Protein AF-A0A2H0QUZ9-F1 (afdb_monomer_lite)

Foldseek 3Di:
DDDDPDPPPDDDDPVFFQPAAEWAAAQALLRLLLRLLCCVLVPKQFAAWEWEAEPQQFTWIWTDIPVPHIYIRARNAGDDDDDRRLLSLLLSVLLCVVSVHHYFYDYDYVVQNVCSNVSGDGSVSVVVVVPGDTDPPGCSVVSNQNNDPDDDDPPPDGPPVSNVVSHDLAAPVVLFDPVLVVLNVCCVPCLLCSLLVLQVVLQVLLCVQQVPDPDGALRSLCQQQPDPPRFKFAPPDDPVVSVVLSCLRNVLRVVPVVCSVVPPDDDDSNRSNVSVVSSRVNVVSSVRIDTDDD

Radius of gyration: 27.62 Å; chains: 1; bounding box: 60×46×104 Å

pLDDT: mean 88.97, std 13.56, range [39.66, 98.69]

Sequence (294 aa):
MAMTKKKEEKLVNIEELAGIQYFGLGGVTQSCLEAIVRLVHYGDRINRARLLTSKEHHHAFILDINNEETVAIKSGFASGYGGTGPKGLSIALQILYKHHVDIEEYEVNDEFIERLDLSCLLREDLETLDNAPPIRPSRYHDYIYEHSPTPITGLQSYNSQVVKNEFPVVIPFHILDDRLLEFALIFSDNPDTAIKDGFRRLETIISERANIHDEVGVKLFSSAFLGDAAPLTWEGEHKGEKVARAQMFTGTFGAYRNPRMHKEKKMTGAENLREFLLLNELYHLEASAIQAKS

Structure (mmCIF, N/CA/C/O backbone):
data_AF-A0A2H0QUZ9-F1
#
_entry.id   AF-A0A2H0QUZ9-F1
#
loop_
_atom_site.group_PDB
_atom_site.id
_atom_site.type_symbol
_atom_site.label_atom_id
_atom_site.label_alt_id
_atom_site.label_comp_id
_atom_site.label_asym_id
_atom_site.label_entity_id
_atom_site.label_seq_id
_atom_site.pdbx_PDB_ins_code
_atom_site.Cartn_x
_atom_site.Cartn_y
_atom_site.Cartn_z
_atom_site.occupancy
_atom_site.B_iso_or_equiv
_atom_site.auth_seq_id
_atom_site.auth_comp_id
_atom_site.auth_asym_id
_atom_site.auth_atom_id
_atom_site.pdbx_PDB_model_num
ATOM 1 N N . MET A 1 1 ? -6.084 -10.188 63.705 1.00 39.66 1 MET A N 1
ATOM 2 C CA . MET A 1 1 ? -6.082 -11.369 62.818 1.00 39.66 1 MET A CA 1
ATOM 3 C C . MET A 1 1 ? -6.885 -10.996 61.577 1.00 39.66 1 MET A C 1
ATOM 5 O O . MET A 1 1 ? -8.098 -11.139 61.569 1.00 39.66 1 MET A O 1
ATOM 9 N N . ALA A 1 2 ? -6.234 -10.356 60.603 1.00 39.72 2 ALA A N 1
ATOM 10 C CA . ALA A 1 2 ? -6.876 -9.898 59.373 1.00 39.72 2 ALA A CA 1
ATOM 11 C C . ALA A 1 2 ? -6.728 -11.002 58.320 1.00 39.72 2 ALA A C 1
ATOM 13 O O . ALA A 1 2 ? -5.609 -11.371 57.975 1.00 39.72 2 ALA A O 1
ATOM 14 N N . MET A 1 3 ? -7.849 -11.568 57.870 1.00 41.28 3 MET A N 1
ATOM 15 C CA . MET A 1 3 ? -7.867 -12.516 56.760 1.00 41.28 3 MET A CA 1
ATOM 16 C C . MET A 1 3 ? -7.675 -11.753 55.451 1.00 41.28 3 MET A C 1
ATOM 18 O O . MET A 1 3 ? -8.579 -11.072 54.970 1.00 41.28 3 MET A O 1
ATOM 22 N N . THR A 1 4 ? -6.488 -11.879 54.873 1.00 44.91 4 THR A N 1
ATOM 23 C CA . THR A 1 4 ? -6.198 -11.487 53.497 1.00 44.91 4 THR A CA 1
ATOM 24 C C . THR A 1 4 ? -6.987 -12.415 52.572 1.00 44.91 4 THR A C 1
ATOM 26 O O . THR A 1 4 ? -6.669 -13.599 52.459 1.00 44.91 4 THR A O 1
ATOM 29 N N . LYS A 1 5 ? -8.048 -11.909 51.929 1.00 47.03 5 LYS A N 1
ATOM 30 C CA . LYS A 1 5 ? -8.713 -12.617 50.827 1.00 47.03 5 LYS A CA 1
ATOM 31 C C . LYS A 1 5 ? -7.702 -12.759 49.688 1.00 47.03 5 LYS A C 1
ATOM 33 O O . LYS A 1 5 ? -7.358 -11.775 49.038 1.00 47.03 5 LYS A O 1
ATOM 38 N N . LYS A 1 6 ? -7.200 -13.977 49.482 1.00 47.12 6 LYS A N 1
ATOM 39 C CA . LYS A 1 6 ? -6.437 -14.356 48.290 1.00 47.12 6 LYS A CA 1
ATOM 40 C C . LYS A 1 6 ? -7.367 -14.152 47.089 1.00 47.12 6 LYS A C 1
ATOM 42 O O . LYS A 1 6 ? -8.422 -14.775 47.032 1.00 47.12 6 LYS A O 1
ATOM 47 N N . LYS A 1 7 ? -7.019 -13.230 46.190 1.00 49.12 7 LYS A N 1
ATOM 48 C CA . LYS A 1 7 ? -7.689 -13.067 44.896 1.00 49.12 7 LYS A CA 1
ATOM 49 C C . LYS A 1 7 ? -7.414 -14.365 44.129 1.00 49.12 7 LYS A C 1
ATOM 51 O O . LYS A 1 7 ? -6.251 -14.672 43.888 1.00 49.12 7 LYS A O 1
ATOM 56 N N . GLU A 1 8 ? -8.438 -15.179 43.884 1.00 51.03 8 GLU A N 1
ATOM 57 C CA . GLU A 1 8 ? -8.293 -16.375 43.052 1.00 51.03 8 GLU A CA 1
ATOM 58 C C . GLU A 1 8 ? -7.887 -15.925 41.647 1.00 51.03 8 GLU A C 1
ATOM 60 O O . GLU A 1 8 ? -8.621 -15.195 40.979 1.00 51.03 8 GLU A O 1
ATOM 65 N N . GLU A 1 9 ? -6.686 -16.310 41.225 1.00 55.88 9 GLU A N 1
ATOM 66 C CA . GLU A 1 9 ? -6.248 -16.177 39.841 1.00 55.88 9 GLU A CA 1
ATOM 6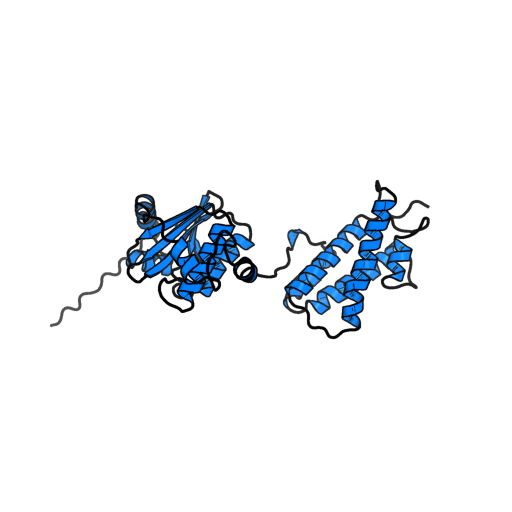7 C C . GLU A 1 9 ? -7.074 -17.164 39.010 1.00 55.88 9 GLU A C 1
ATOM 69 O O . GLU A 1 9 ? -6.819 -18.368 39.014 1.00 55.88 9 GLU A O 1
ATOM 74 N N . LYS A 1 10 ? -8.113 -16.665 38.331 1.00 60.31 10 LYS A N 1
ATOM 75 C CA . LYS A 1 10 ? -8.783 -17.428 37.275 1.00 60.31 10 LYS A CA 1
ATOM 76 C C . LYS A 1 10 ? -7.778 -17.618 36.142 1.00 60.31 10 LYS A C 1
ATOM 78 O O . LYS A 1 10 ? -7.449 -16.668 35.436 1.00 60.31 10 LYS A O 1
ATOM 83 N N . LEU A 1 11 ? -7.277 -18.839 35.996 1.00 67.94 11 LEU A N 1
ATOM 84 C CA . LEU A 1 11 ? -6.504 -19.246 34.829 1.00 67.94 11 LEU A CA 1
ATOM 85 C C . LEU A 1 11 ? -7.425 -19.174 33.606 1.00 67.94 11 LEU A C 1
ATOM 87 O O . LEU A 1 11 ? -8.482 -19.803 33.599 1.00 67.94 11 LEU A O 1
ATOM 91 N N . VAL A 1 12 ? -7.043 -18.387 32.600 1.00 69.25 12 VAL A N 1
ATOM 92 C CA . VAL A 1 12 ? -7.758 -18.343 31.320 1.00 69.25 12 VAL A CA 1
ATOM 93 C C . VAL A 1 12 ? -7.563 -19.687 30.628 1.00 69.25 12 VAL A C 1
ATOM 95 O O . VAL A 1 12 ? -6.428 -20.115 30.404 1.00 69.25 12 VAL A O 1
ATOM 98 N N . ASN A 1 13 ? -8.662 -20.361 30.304 1.00 83.69 13 ASN A N 1
ATOM 99 C CA . ASN A 1 13 ? -8.620 -21.582 29.520 1.00 83.69 13 ASN A CA 1
ATOM 100 C C . ASN A 1 13 ? -8.334 -21.220 28.057 1.00 83.69 13 ASN A C 1
ATOM 102 O O . ASN A 1 13 ? -9.118 -20.527 27.413 1.00 83.69 13 ASN A O 1
ATOM 106 N N . ILE A 1 14 ? -7.204 -21.684 27.522 1.00 85.31 14 ILE A N 1
ATOM 107 C CA . ILE A 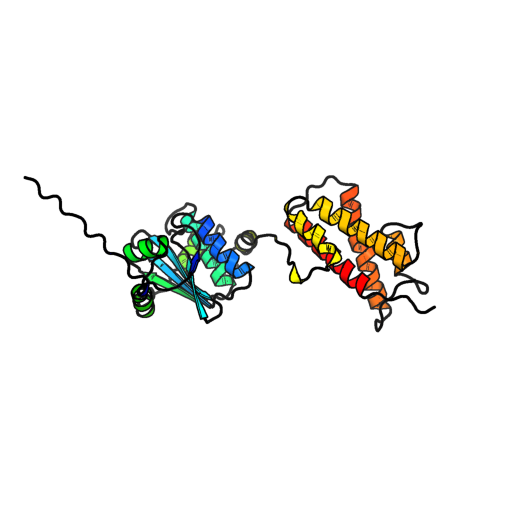1 14 ? -6.794 -21.402 26.137 1.00 85.31 14 ILE A CA 1
ATOM 108 C C . ILE A 1 14 ? -7.847 -21.916 25.145 1.00 85.31 14 ILE A C 1
ATOM 110 O O . ILE A 1 14 ? -8.069 -21.299 24.106 1.00 85.31 14 ILE A O 1
ATOM 114 N N . GLU A 1 15 ? -8.542 -23.003 25.489 1.00 88.75 15 GLU A N 1
ATOM 115 C CA . GLU A 1 15 ? -9.617 -23.564 24.673 1.00 88.75 15 GLU A CA 1
ATOM 116 C C . GLU A 1 15 ? -10.878 -22.695 24.652 1.00 88.75 15 GLU A C 1
ATOM 118 O O . GLU A 1 15 ? -11.788 -23.004 23.899 1.00 88.75 15 GLU A O 1
ATOM 123 N N . GLU A 1 16 ? -10.977 -21.631 25.444 1.00 92.06 16 GLU A N 1
ATOM 124 C CA . GLU A 1 16 ? -12.123 -20.712 25.423 1.00 92.06 16 GLU A CA 1
ATOM 125 C C . GLU A 1 16 ? -11.842 -19.453 24.598 1.00 92.06 16 GLU A C 1
ATOM 127 O O . GLU A 1 16 ? -12.772 -18.714 24.273 1.00 92.06 16 GLU A O 1
ATOM 132 N N . LEU A 1 17 ? -10.583 -19.218 24.214 1.00 95.19 17 LEU A N 1
ATOM 133 C CA . LEU A 1 17 ? -10.196 -18.063 23.412 1.00 95.19 17 LEU A CA 1
ATOM 134 C C . LEU A 1 17 ? -10.830 -18.117 22.017 1.00 95.19 17 LEU A C 1
ATOM 136 O O . LEU A 1 17 ? -10.946 -19.175 21.393 1.00 95.19 17 LEU A O 1
ATOM 140 N N . ALA A 1 18 ? -11.178 -16.937 21.506 1.00 94.81 18 ALA A N 1
ATOM 141 C CA . ALA A 1 18 ? -11.796 -16.746 20.198 1.00 94.81 18 ALA A CA 1
ATOM 142 C C . ALA A 1 18 ? -10.921 -17.227 19.027 1.00 94.81 18 ALA A C 1
ATOM 144 O O . ALA A 1 18 ? -11.441 -17.515 17.955 1.00 94.81 18 ALA A O 1
ATOM 145 N N . GLY A 1 19 ? -9.599 -17.316 19.218 1.00 94.12 19 GLY A N 1
ATOM 146 C CA . GLY A 1 19 ? -8.678 -17.786 18.179 1.00 94.12 19 GLY A CA 1
ATOM 147 C C . GLY A 1 19 ? -8.530 -16.831 16.988 1.00 94.12 19 GLY A C 1
ATOM 148 O O . GLY A 1 19 ? -8.196 -17.278 15.897 1.00 94.12 19 GLY A O 1
ATOM 149 N N . ILE A 1 20 ? -8.779 -15.533 17.191 1.00 96.25 20 ILE A N 1
ATOM 150 C CA . ILE A 1 20 ? -8.702 -14.488 16.157 1.00 96.25 20 ILE A CA 1
ATOM 151 C C . ILE A 1 20 ? -7.388 -13.699 16.216 1.00 96.25 20 ILE A C 1
ATOM 153 O O . ILE A 1 20 ? -6.655 -13.746 17.208 1.00 96.25 20 ILE A O 1
ATOM 157 N N . GLN A 1 21 ? -7.105 -12.931 15.162 1.00 96.88 21 GLN A N 1
ATOM 158 C CA . GLN A 1 21 ? -5.959 -12.021 15.127 1.00 96.88 21 GLN A CA 1
ATOM 159 C C . GLN A 1 21 ? -6.299 -10.680 15.793 1.00 96.88 21 GLN A C 1
ATOM 161 O O . GLN A 1 21 ? -7.443 -10.228 15.752 1.00 96.88 21 GLN A O 1
ATOM 166 N N . TYR A 1 22 ? -5.293 -10.020 16.370 1.00 98.19 22 TYR A N 1
ATOM 167 C CA . TYR A 1 22 ? -5.441 -8.713 17.014 1.00 98.19 22 TYR A CA 1
ATOM 168 C C . TYR A 1 22 ? -4.403 -7.740 16.480 1.00 98.19 22 TYR A C 1
ATOM 170 O O . TYR A 1 22 ? -3.202 -8.001 16.575 1.00 98.19 22 TYR A O 1
ATOM 178 N N . PHE A 1 23 ? -4.856 -6.590 15.992 1.00 98.31 23 PHE A N 1
ATOM 179 C CA . PHE A 1 23 ? -3.991 -5.540 15.472 1.00 98.31 23 PHE A CA 1
ATOM 180 C C . PHE A 1 23 ? -4.196 -4.202 16.177 1.00 98.31 23 PHE A C 1
ATOM 182 O O . PHE A 1 23 ? -5.233 -3.923 16.778 1.00 98.31 23 PHE A O 1
ATOM 189 N N . GLY A 1 24 ? -3.176 -3.353 16.068 1.00 97.62 24 GLY A N 1
ATOM 190 C CA . GLY A 1 24 ? -3.116 -2.076 16.765 1.00 97.62 24 GLY A CA 1
ATOM 191 C C . GLY A 1 24 ? -2.702 -2.217 18.231 1.00 97.62 24 GLY A C 1
ATOM 192 O O . GLY A 1 24 ? -2.473 -3.314 18.745 1.00 97.62 24 GLY A O 1
ATOM 193 N N . LEU A 1 25 ? -2.593 -1.075 18.904 1.00 97.00 25 LEU A N 1
ATOM 194 C CA . LEU A 1 25 ? -2.329 -0.966 20.335 1.00 97.00 25 LEU A CA 1
ATOM 195 C C . LEU A 1 25 ? -3.478 -0.187 20.981 1.00 97.00 25 LEU A C 1
ATOM 197 O O . LEU A 1 25 ? -3.799 0.914 20.528 1.00 97.00 25 LEU A O 1
ATOM 201 N N . GLY A 1 26 ? -4.077 -0.754 22.034 1.00 95.94 26 GLY A N 1
ATOM 202 C CA . GLY A 1 26 ? -5.147 -0.106 22.798 1.00 95.94 26 GLY A CA 1
ATOM 203 C C . GLY A 1 26 ? -4.703 1.266 23.310 1.00 95.94 26 GLY A C 1
ATOM 204 O O . GLY A 1 26 ? -3.553 1.445 23.718 1.00 95.94 26 GLY A O 1
ATOM 205 N N . GLY A 1 27 ? -5.580 2.263 23.201 1.00 94.38 27 GLY A N 1
ATOM 206 C CA . GLY A 1 27 ? -5.287 3.659 23.533 1.00 94.38 27 GLY A CA 1
ATOM 207 C C . GLY A 1 27 ? -4.397 4.414 22.534 1.00 94.38 27 GLY A C 1
ATOM 208 O O . GLY A 1 27 ? -4.187 5.616 22.704 1.00 94.38 27 GLY A O 1
ATOM 209 N N . VAL A 1 28 ? -3.885 3.772 21.473 1.00 96.94 28 VAL A N 1
ATOM 210 C CA . VAL A 1 28 ? -3.019 4.415 20.468 1.00 96.94 28 VAL A CA 1
ATOM 211 C C . VAL A 1 28 ? -3.727 4.489 19.116 1.00 96.94 28 VAL A C 1
ATOM 213 O O . VAL A 1 28 ? -3.667 3.566 18.300 1.00 96.94 28 VAL A O 1
ATOM 216 N N . THR A 1 29 ? -4.352 5.636 18.841 1.00 96.94 29 THR A N 1
ATOM 217 C CA . THR A 1 29 ? -5.152 5.858 17.623 1.00 96.94 29 THR A CA 1
ATOM 218 C C . THR A 1 29 ? -4.391 5.576 16.333 1.00 96.94 29 THR A C 1
ATOM 220 O O . THR A 1 29 ? -4.897 4.859 15.475 1.00 96.94 29 THR A O 1
ATOM 223 N N . GLN A 1 30 ? -3.164 6.091 16.201 1.00 96.31 30 GLN A N 1
ATOM 224 C CA . GLN A 1 30 ? -2.376 5.926 14.976 1.00 96.31 30 GLN A CA 1
ATOM 225 C C . GLN A 1 30 ? -2.067 4.450 14.692 1.00 96.31 30 GLN A C 1
ATOM 227 O O . GLN A 1 30 ? -2.172 4.006 13.556 1.00 96.31 30 GLN A O 1
ATOM 232 N N . SER A 1 31 ? -1.755 3.668 15.730 1.00 98.00 31 SER A N 1
ATOM 233 C CA . SER A 1 31 ? -1.463 2.239 15.586 1.00 98.00 31 SER A CA 1
ATOM 234 C C . SER A 1 31 ? -2.685 1.451 15.105 1.00 98.00 31 SER A C 1
ATOM 236 O O . SER A 1 31 ? -2.555 0.561 14.266 1.00 98.00 31 SER A O 1
ATOM 238 N N . CYS A 1 32 ? -3.875 1.796 15.602 1.00 98.31 32 CYS A N 1
ATOM 239 C CA . CYS A 1 32 ? -5.124 1.155 15.195 1.00 98.31 32 CYS A CA 1
ATOM 240 C C . CYS A 1 32 ? -5.569 1.587 13.790 1.00 98.31 32 CYS A C 1
ATOM 242 O O . CYS A 1 32 ? -6.052 0.763 13.017 1.00 98.31 32 CYS A O 1
ATOM 244 N N . LEU A 1 33 ? -5.359 2.854 13.420 1.00 97.56 33 LEU A N 1
ATOM 245 C CA . LEU A 1 33 ? -5.615 3.336 12.063 1.00 97.56 33 LEU A CA 1
ATOM 246 C C . LEU A 1 33 ? -4.689 2.656 11.045 1.00 97.56 33 LEU A C 1
ATOM 248 O O . LEU A 1 33 ? -5.158 2.135 10.036 1.00 97.56 33 LEU A O 1
ATOM 252 N N . GLU A 1 34 ? -3.388 2.591 11.336 1.00 97.19 34 GLU A N 1
ATOM 253 C CA . GLU A 1 34 ? -2.414 1.896 10.491 1.00 97.19 34 GLU A CA 1
ATOM 254 C C . GLU A 1 34 ? -2.740 0.415 10.316 1.00 97.19 34 GLU A C 1
ATOM 256 O O . GLU A 1 34 ? -2.489 -0.130 9.248 1.00 97.19 34 GLU A O 1
ATOM 261 N N . ALA A 1 35 ? -3.304 -0.246 11.330 1.00 98.19 35 ALA A N 1
ATOM 262 C CA . ALA A 1 35 ? -3.729 -1.636 11.210 1.00 98.19 35 ALA A CA 1
ATOM 263 C C . ALA A 1 35 ? -4.799 -1.817 10.119 1.00 98.19 35 ALA A C 1
ATOM 265 O O . ALA A 1 35 ? -4.665 -2.698 9.272 1.00 98.19 35 ALA A O 1
ATOM 266 N N . ILE A 1 36 ? -5.809 -0.941 10.088 1.00 98.00 36 ILE A N 1
ATOM 267 C CA . ILE A 1 36 ? -6.844 -0.943 9.042 1.00 98.00 36 ILE A CA 1
ATOM 268 C C . ILE A 1 36 ? -6.224 -0.624 7.678 1.00 98.00 36 ILE A C 1
ATOM 270 O O . ILE A 1 36 ? -6.492 -1.311 6.694 1.00 98.00 36 ILE A O 1
ATOM 274 N N . VAL A 1 37 ? -5.357 0.392 7.614 1.00 97.38 37 VAL A N 1
ATOM 275 C CA . VAL A 1 37 ? -4.671 0.773 6.371 1.00 97.38 37 VAL A CA 1
ATOM 276 C C . VAL A 1 37 ? -3.830 -0.379 5.830 1.00 97.38 37 VAL A C 1
ATOM 278 O O . VAL A 1 37 ? -3.859 -0.622 4.631 1.00 97.38 37 VAL A O 1
ATOM 281 N N . ARG A 1 38 ? -3.096 -1.102 6.683 1.00 96.88 38 ARG A N 1
ATOM 282 C CA . ARG A 1 38 ? -2.237 -2.223 6.274 1.00 96.88 38 ARG A CA 1
ATOM 283 C C . ARG A 1 38 ? -3.035 -3.361 5.654 1.00 96.88 38 ARG A C 1
ATOM 285 O O . ARG A 1 38 ? -2.614 -3.831 4.605 1.00 96.88 38 ARG A O 1
ATOM 292 N N . LEU A 1 39 ? -4.173 -3.739 6.240 1.00 96.81 39 LEU A N 1
ATOM 293 C CA . LEU A 1 39 ? -5.085 -4.740 5.667 1.00 96.81 39 LEU A CA 1
ATOM 294 C C . LEU A 1 39 ? -5.492 -4.348 4.241 1.00 96.81 39 LEU A C 1
ATOM 296 O O . LEU A 1 39 ? -5.231 -5.057 3.269 1.00 96.81 39 LEU A O 1
ATOM 300 N N . VAL A 1 40 ? -6.047 -3.144 4.102 1.00 95.75 40 VAL A N 1
ATOM 301 C CA . VAL A 1 40 ? -6.515 -2.635 2.809 1.00 95.75 40 VAL A CA 1
ATOM 302 C C . VAL A 1 40 ? -5.369 -2.499 1.803 1.00 95.75 40 VAL A C 1
ATOM 304 O O . VAL A 1 40 ? -5.525 -2.820 0.627 1.00 95.75 40 VAL A O 1
ATOM 307 N N . HIS A 1 41 ? -4.212 -2.009 2.247 1.00 95.31 41 HIS A N 1
ATOM 308 C CA . HIS A 1 41 ? -3.056 -1.764 1.392 1.00 95.31 41 HIS A CA 1
ATOM 309 C C . HIS A 1 41 ? -2.375 -3.052 0.927 1.00 95.31 41 HIS A C 1
ATOM 311 O O . HIS A 1 41 ? -1.892 -3.106 -0.201 1.00 95.31 41 HIS A O 1
ATOM 317 N N . TYR A 1 42 ? -2.342 -4.076 1.781 1.00 94.00 42 TYR A N 1
ATOM 318 C CA . TYR A 1 42 ? -1.839 -5.402 1.435 1.00 94.00 42 TYR A CA 1
ATOM 319 C C . TYR A 1 42 ? -2.692 -6.061 0.342 1.00 94.00 42 TYR A C 1
ATOM 321 O O . TYR A 1 42 ? -2.163 -6.762 -0.519 1.00 94.00 42 TYR A O 1
ATOM 329 N N . GLY A 1 43 ? -3.994 -5.764 0.337 1.00 93.69 43 GLY A N 1
ATOM 330 C CA . GLY A 1 43 ? -4.960 -6.279 -0.631 1.00 93.69 43 GLY A CA 1
ATOM 331 C C . GLY A 1 43 ? -6.064 -7.129 -0.006 1.00 93.69 43 GLY A C 1
ATOM 332 O O . GLY A 1 43 ? -6.856 -7.706 -0.756 1.00 93.69 43 GLY A O 1
ATOM 333 N N . ASP A 1 44 ? -6.145 -7.191 1.328 1.00 96.00 44 ASP A N 1
ATOM 334 C CA . ASP A 1 44 ? -7.229 -7.886 2.017 1.00 96.00 44 ASP A CA 1
ATOM 335 C C . ASP A 1 44 ? -8.570 -7.219 1.724 1.00 96.00 44 ASP A C 1
ATOM 337 O O . ASP A 1 44 ? -8.704 -5.989 1.666 1.00 96.00 44 ASP A O 1
ATOM 341 N N . ARG A 1 45 ? -9.600 -8.049 1.559 1.00 95.94 45 ARG A N 1
ATOM 342 C CA . ARG A 1 45 ? -10.970 -7.574 1.383 1.00 95.94 45 ARG A CA 1
ATOM 343 C C . ARG A 1 45 ? -11.676 -7.602 2.718 1.00 95.94 45 ARG A C 1
ATOM 345 O O . ARG A 1 45 ? -12.029 -8.669 3.201 1.00 95.94 45 ARG A O 1
ATOM 352 N N . ILE A 1 46 ? -11.916 -6.425 3.282 1.00 97.56 46 ILE A N 1
ATOM 353 C CA . ILE A 1 46 ? -12.778 -6.282 4.453 1.00 97.56 46 ILE A CA 1
ATOM 354 C C . ILE A 1 46 ? -14.226 -6.344 3.958 1.00 97.56 46 ILE A C 1
ATOM 356 O O . ILE A 1 46 ? -14.654 -5.498 3.179 1.00 97.56 46 ILE A O 1
ATOM 360 N N . ASN A 1 47 ? -14.972 -7.364 4.363 1.00 95.75 47 ASN A N 1
ATOM 361 C CA . ASN A 1 47 ? -16.360 -7.558 3.950 1.00 95.75 47 ASN A CA 1
ATOM 362 C C . ASN A 1 47 ? -17.321 -6.803 4.872 1.00 95.75 47 ASN A C 1
ATOM 364 O O . ASN A 1 47 ? -18.244 -6.133 4.409 1.00 95.75 47 ASN A O 1
ATOM 368 N N . ARG A 1 48 ? -17.074 -6.904 6.180 1.00 96.62 48 ARG A N 1
ATOM 369 C CA . ARG A 1 48 ? -17.908 -6.328 7.232 1.00 96.62 48 ARG A CA 1
ATOM 370 C C . ARG A 1 48 ? -17.033 -5.747 8.333 1.00 96.62 48 ARG A C 1
ATOM 372 O O . ARG A 1 48 ? -16.008 -6.325 8.688 1.00 96.62 48 ARG A O 1
ATOM 379 N N . ALA A 1 49 ? -17.454 -4.615 8.879 1.00 98.06 49 ALA A N 1
ATOM 380 C CA . ALA A 1 49 ? -16.841 -3.965 10.022 1.00 98.06 49 ALA A CA 1
ATOM 381 C C . ALA A 1 49 ? -17.887 -3.730 11.113 1.00 98.06 49 ALA A C 1
ATOM 383 O O . ALA A 1 49 ? -18.824 -2.947 10.958 1.00 98.06 49 ALA A O 1
ATOM 384 N N . ARG A 1 50 ? -17.691 -4.389 12.250 1.00 97.88 50 ARG A N 1
ATOM 385 C CA . ARG A 1 50 ? -18.472 -4.183 13.466 1.00 97.88 50 ARG A CA 1
ATOM 386 C C . ARG A 1 50 ? -17.739 -3.158 14.325 1.00 97.88 50 ARG A C 1
ATOM 388 O O . ARG A 1 50 ? -16.721 -3.480 14.936 1.00 97.88 50 ARG A O 1
ATOM 395 N N . LEU A 1 51 ? -18.220 -1.917 14.321 1.00 98.31 51 LEU A N 1
ATOM 396 C CA . LEU A 1 51 ? -17.753 -0.846 15.198 1.00 98.31 51 LEU A CA 1
ATOM 397 C C . LEU A 1 51 ? -18.246 -1.131 16.617 1.00 98.31 51 LEU A C 1
ATOM 399 O O . LEU A 1 51 ? -19.447 -1.135 16.872 1.00 98.31 51 LEU A O 1
ATOM 403 N N . LEU A 1 52 ? -17.324 -1.363 17.538 1.00 98.06 52 LEU A N 1
ATOM 404 C CA . LEU A 1 52 ? -17.635 -1.577 18.944 1.00 98.06 52 LEU A CA 1
ATOM 405 C C . LEU A 1 52 ? -17.567 -0.243 19.675 1.00 98.06 52 LEU A C 1
ATOM 407 O O . LEU A 1 52 ? -16.583 0.476 19.516 1.00 98.06 52 LEU A O 1
ATOM 411 N N . THR A 1 53 ? -18.571 0.063 20.487 1.00 96.50 53 THR A N 1
ATOM 412 C CA . THR A 1 53 ? -18.647 1.301 21.267 1.00 96.50 53 THR A CA 1
ATOM 413 C C . THR A 1 53 ? -18.850 0.971 22.739 1.00 96.50 53 THR A C 1
ATOM 415 O O . THR A 1 53 ? -19.836 0.330 23.104 1.00 96.50 53 THR A O 1
ATOM 418 N N . SER A 1 54 ? -17.923 1.420 23.585 1.00 94.88 54 SER A N 1
ATOM 419 C CA . SER A 1 54 ? -18.043 1.302 25.039 1.00 94.88 54 SER A CA 1
ATOM 420 C C . SER A 1 54 ? -18.887 2.426 25.640 1.00 94.88 54 SER A C 1
ATOM 422 O O . SER A 1 54 ? -19.160 3.446 24.996 1.00 94.88 54 SER A O 1
ATOM 424 N N . LYS A 1 55 ? -19.251 2.281 26.919 1.00 90.81 55 LYS A N 1
ATOM 425 C CA . LYS A 1 55 ? -19.949 3.334 27.676 1.00 90.81 55 LYS A CA 1
ATOM 426 C C . LYS A 1 55 ? -19.112 4.598 27.839 1.00 90.81 55 LYS A C 1
ATOM 428 O O . LYS A 1 55 ? -19.661 5.694 27.882 1.00 90.81 55 LYS A O 1
ATOM 433 N N . GLU A 1 56 ? -17.794 4.442 27.907 1.00 87.81 56 GLU A N 1
ATOM 434 C CA . GLU A 1 56 ? -16.832 5.544 27.988 1.00 87.81 56 GLU A CA 1
ATOM 435 C C . GLU A 1 56 ? -16.477 6.135 26.613 1.00 87.81 56 GLU A C 1
ATOM 437 O O . GLU A 1 56 ? -15.545 6.927 26.503 1.00 87.81 56 GLU A O 1
ATOM 442 N N . HIS A 1 57 ? -17.228 5.791 25.559 1.00 90.56 57 HIS A N 1
ATOM 443 C CA . HIS A 1 57 ? -17.019 6.292 24.199 1.00 90.56 57 HIS A CA 1
ATOM 444 C C . HIS A 1 57 ? -15.661 5.906 23.590 1.00 90.56 57 HIS A C 1
ATOM 446 O O . HIS A 1 57 ? -15.152 6.603 22.707 1.00 90.56 57 HIS A O 1
ATOM 452 N N . HIS A 1 58 ? -15.091 4.778 24.023 1.00 94.31 58 HIS A N 1
ATOM 453 C CA . HIS A 1 58 ? -13.972 4.130 23.344 1.00 94.31 58 HIS A CA 1
ATOM 454 C C . HIS A 1 58 ? -14.483 3.239 22.220 1.00 94.31 58 HIS A C 1
ATOM 456 O O . HIS A 1 58 ? -15.518 2.582 22.363 1.00 94.31 58 HIS A O 1
ATOM 462 N N . HIS A 1 59 ? -13.743 3.213 21.111 1.00 97.25 59 HIS A N 1
ATOM 463 C CA . HIS A 1 59 ? -14.116 2.421 19.950 1.00 97.25 59 HIS A CA 1
ATOM 464 C C . HIS A 1 59 ? -13.016 1.478 19.479 1.00 97.25 59 HIS A C 1
ATOM 466 O O . HIS A 1 59 ? -11.831 1.821 19.462 1.00 97.25 59 HIS A O 1
ATOM 472 N N . ALA A 1 60 ? -13.461 0.306 19.044 1.00 98.38 60 ALA A N 1
ATOM 473 C CA . ALA A 1 60 ? -12.674 -0.777 18.469 1.00 98.38 60 ALA A CA 1
ATOM 474 C C . ALA A 1 60 ? -13.412 -1.340 17.242 1.00 98.38 60 ALA A C 1
ATOM 476 O O . ALA A 1 60 ? -14.554 -0.961 16.975 1.00 98.38 60 ALA A O 1
ATOM 477 N N . PHE A 1 61 ? -12.785 -2.252 16.498 1.00 98.69 61 PHE A N 1
ATOM 478 C CA . PHE A 1 61 ? -13.452 -2.933 15.385 1.00 98.69 61 PHE A CA 1
ATOM 479 C C . PHE A 1 61 ? -13.279 -4.444 15.467 1.00 98.69 61 PHE A C 1
ATOM 481 O O . PHE A 1 61 ? -12.194 -4.922 15.782 1.00 98.69 61 PHE A O 1
ATOM 488 N N . ILE A 1 62 ? -14.319 -5.184 15.089 1.00 98.44 62 ILE A N 1
ATOM 489 C CA . ILE A 1 62 ? -14.182 -6.557 14.599 1.00 98.44 62 ILE A CA 1
ATOM 490 C C . ILE A 1 62 ? -14.417 -6.531 13.092 1.00 98.44 62 ILE A C 1
ATOM 492 O O . ILE A 1 62 ? -15.451 -6.049 12.626 1.00 98.44 62 ILE A O 1
ATOM 496 N N . LEU A 1 63 ? -13.440 -7.012 12.336 1.00 98.38 63 LEU A N 1
ATOM 497 C CA . LEU A 1 63 ? -13.433 -7.033 10.883 1.00 98.38 63 LEU A CA 1
ATOM 498 C C . LEU A 1 63 ? -13.526 -8.474 10.401 1.00 98.38 63 LEU A C 1
ATOM 500 O O . LEU A 1 63 ? -12.734 -9.313 10.827 1.00 98.38 63 LEU A O 1
ATOM 504 N N . ASP A 1 64 ? -14.447 -8.725 9.481 1.00 97.06 64 ASP A N 1
ATOM 505 C CA . ASP A 1 64 ? -14.501 -9.981 8.742 1.00 97.06 64 ASP A CA 1
ATOM 506 C C . ASP A 1 64 ? -13.790 -9.751 7.405 1.00 97.06 64 ASP A C 1
ATOM 508 O O . ASP A 1 64 ? -14.200 -8.884 6.620 1.00 97.06 64 ASP A O 1
ATOM 512 N N . ILE A 1 65 ? -12.693 -10.472 7.174 1.00 96.56 65 ILE A N 1
ATOM 513 C CA . ILE A 1 65 ? -11.822 -10.307 6.009 1.00 96.56 65 ILE A CA 1
ATOM 514 C C . ILE A 1 65 ? -11.758 -11.591 5.181 1.00 96.56 65 ILE A C 1
ATOM 516 O O . ILE A 1 65 ? -11.832 -12.704 5.703 1.00 96.56 65 ILE A O 1
ATOM 520 N N . ASN A 1 66 ? -11.619 -11.430 3.865 1.00 93.19 66 ASN A N 1
ATOM 521 C CA . ASN A 1 66 ? -11.429 -12.516 2.898 1.00 93.19 66 ASN A CA 1
ATOM 522 C C . ASN A 1 66 ? -12.500 -13.634 2.982 1.00 93.19 66 ASN A C 1
ATOM 524 O O . ASN A 1 66 ? -12.269 -14.748 2.523 1.00 93.19 66 ASN A O 1
ATOM 528 N N . ASN A 1 67 ? -13.693 -13.315 3.505 1.00 82.00 67 ASN A N 1
ATOM 529 C CA . ASN A 1 67 ? -14.833 -14.205 3.782 1.00 82.00 67 ASN A CA 1
ATOM 530 C C . ASN A 1 67 ? -14.622 -15.333 4.816 1.00 82.00 67 ASN A C 1
ATOM 532 O O . ASN A 1 67 ? -15.556 -16.105 5.030 1.00 82.00 67 ASN A O 1
ATOM 536 N N . GLU A 1 68 ? -13.453 -15.451 5.447 1.00 85.12 68 GLU A N 1
ATOM 537 C CA . GLU A 1 68 ? -13.132 -16.601 6.315 1.00 85.12 68 GLU A CA 1
ATOM 538 C C . GLU A 1 68 ? -12.395 -16.220 7.604 1.00 85.12 68 GLU A C 1
ATOM 540 O O . GLU A 1 68 ? -12.365 -17.005 8.551 1.00 85.12 68 GLU A O 1
ATOM 545 N N . GLU A 1 69 ? -11.819 -15.020 7.671 1.00 94.44 69 GLU A N 1
ATOM 546 C CA . GLU A 1 69 ? -10.980 -14.604 8.788 1.00 94.44 69 GLU A CA 1
ATOM 547 C C . GLU A 1 69 ? -11.637 -13.476 9.581 1.00 94.44 69 GLU A C 1
ATOM 549 O O . GLU A 1 69 ? -12.200 -12.535 9.022 1.00 94.44 69 GLU A O 1
ATOM 554 N N . THR A 1 70 ? -11.512 -13.544 10.905 1.00 96.69 70 THR A N 1
ATOM 555 C CA . THR A 1 70 ? -11.939 -12.476 11.809 1.00 96.69 70 THR A CA 1
ATOM 556 C C . THR A 1 70 ? -10.718 -11.830 12.450 1.00 96.69 70 THR A C 1
ATOM 558 O O . THR A 1 70 ? -9.827 -12.507 12.972 1.00 96.69 70 THR A O 1
ATOM 561 N N . VAL A 1 71 ? -10.690 -10.501 12.432 1.00 98.06 71 VAL A N 1
ATOM 562 C CA . VAL A 1 71 ? -9.607 -9.680 12.975 1.00 98.06 71 VAL A CA 1
ATOM 563 C C . VAL A 1 71 ? -10.180 -8.625 13.909 1.00 98.06 71 VAL A C 1
ATOM 565 O O . VAL A 1 71 ? -11.102 -7.900 13.549 1.00 98.06 71 VAL A O 1
ATOM 568 N N . ALA A 1 72 ? -9.599 -8.487 15.097 1.00 98.50 72 ALA A N 1
ATOM 569 C CA . ALA A 1 72 ? -9.908 -7.400 16.014 1.00 98.50 72 ALA A CA 1
ATOM 570 C C . ALA A 1 72 ? -8.906 -6.246 15.864 1.00 98.50 72 ALA A C 1
ATOM 572 O O . ALA A 1 72 ? -7.692 -6.441 15.945 1.00 98.50 72 ALA A O 1
ATOM 573 N N . ILE A 1 73 ? -9.410 -5.024 15.709 1.00 98.69 73 ILE A N 1
ATOM 574 C CA . ILE A 1 73 ? -8.636 -3.790 15.857 1.00 98.69 73 ILE A CA 1
ATOM 575 C C . ILE A 1 73 ? -8.866 -3.258 17.267 1.00 98.69 73 ILE A C 1
ATOM 577 O O . ILE A 1 73 ? -10.013 -3.023 17.652 1.00 98.69 73 ILE A O 1
ATOM 581 N N . LYS A 1 74 ? -7.775 -3.059 18.013 1.00 98.56 74 LYS A N 1
ATOM 582 C CA . LYS A 1 74 ? -7.786 -2.597 19.409 1.00 98.56 74 LYS A CA 1
ATOM 583 C C . LYS A 1 74 ? -8.474 -1.250 19.620 1.00 98.56 74 LYS A C 1
ATOM 585 O O . LYS A 1 74 ? -8.716 -0.503 18.669 1.00 98.56 74 LYS A O 1
ATOM 590 N N . SER A 1 75 ? -8.786 -0.939 20.879 1.00 97.38 75 SER A N 1
ATOM 591 C CA . SER A 1 75 ? -9.528 0.259 21.272 1.00 97.38 75 SER A CA 1
ATOM 592 C C . SER A 1 75 ? -8.660 1.533 21.213 1.00 97.38 75 SER A C 1
ATOM 594 O O . SER A 1 75 ? -8.284 2.165 22.196 1.00 97.38 75 SER A O 1
ATOM 596 N N . GLY A 1 76 ? -8.239 1.909 20.005 1.00 96.38 76 GLY A N 1
ATOM 597 C CA . GLY A 1 76 ? -7.435 3.113 19.759 1.00 96.38 76 GLY A CA 1
ATOM 598 C C . GLY A 1 76 ? -8.259 4.366 19.468 1.00 96.38 76 GLY A C 1
ATOM 599 O O . GLY A 1 76 ? -7.698 5.457 19.339 1.00 96.38 76 GLY A O 1
ATOM 600 N N . PHE A 1 77 ? -9.572 4.228 19.312 1.00 96.75 77 PHE A N 1
ATOM 601 C CA . PHE A 1 77 ? -10.456 5.279 18.827 1.00 96.75 77 PHE A CA 1
ATOM 602 C C . PHE A 1 77 ? -11.364 5.801 19.948 1.00 96.75 77 PHE A C 1
ATOM 604 O O . PHE A 1 77 ? -11.607 5.116 20.939 1.00 96.75 77 PHE A O 1
ATOM 611 N N . ALA A 1 78 ? -11.872 7.023 19.793 1.00 93.50 78 ALA A N 1
ATOM 612 C CA . ALA A 1 78 ? -12.811 7.638 20.733 1.00 93.50 78 ALA A CA 1
ATOM 613 C C . ALA A 1 78 ? -13.837 8.491 19.973 1.00 93.50 78 ALA A C 1
ATOM 615 O O . ALA A 1 78 ? -13.539 8.920 18.859 1.00 93.50 78 ALA A O 1
ATOM 616 N N . SER A 1 79 ? -15.005 8.757 20.556 1.00 87.56 79 SER A N 1
ATOM 617 C CA . SER A 1 79 ? -15.944 9.787 20.077 1.00 87.56 79 SER A CA 1
ATOM 618 C C . SER A 1 79 ? -16.032 10.960 21.058 1.00 87.56 79 SER A C 1
ATOM 620 O O . SER A 1 79 ? -15.555 10.883 22.189 1.00 87.56 79 SER A O 1
ATOM 622 N N . GLY A 1 80 ? -16.581 12.088 20.600 1.00 81.81 80 GLY A N 1
ATOM 623 C CA . GLY A 1 80 ? -16.626 13.343 21.351 1.00 81.81 80 GLY A CA 1
ATOM 624 C C . GLY A 1 80 ? -15.787 14.454 20.716 1.00 81.81 80 GLY A C 1
ATOM 625 O O . GLY A 1 80 ? -15.317 14.347 19.584 1.00 81.81 80 GLY A O 1
ATOM 626 N N . TYR A 1 81 ? -15.626 15.562 21.444 1.00 65.50 81 TYR A N 1
ATOM 627 C CA . TYR A 1 81 ? -15.080 16.794 20.879 1.00 65.50 81 TYR A CA 1
ATOM 628 C C . TYR A 1 81 ? -13.552 16.856 20.915 1.00 65.50 81 TYR A C 1
ATOM 630 O O . TYR A 1 81 ? -12.939 17.024 21.969 1.00 65.50 81 TYR A O 1
ATOM 638 N N . GLY A 1 82 ? -12.954 16.867 19.722 1.00 72.06 82 GLY A N 1
ATOM 639 C CA . GLY A 1 82 ? -11.543 17.179 19.526 1.00 72.06 82 GLY A CA 1
ATOM 640 C C . GLY A 1 82 ? -10.588 16.037 19.887 1.00 72.06 82 GLY A C 1
ATOM 641 O O . GLY A 1 82 ? -10.960 15.010 20.438 1.00 72.06 82 GLY A O 1
ATOM 642 N N . GLY A 1 83 ? -9.313 16.216 19.541 1.00 84.75 83 GLY A N 1
ATOM 643 C CA . GLY A 1 83 ? -8.266 15.226 19.805 1.00 84.75 83 GLY A CA 1
ATOM 644 C C . GLY A 1 83 ? -7.994 14.261 18.649 1.00 84.75 83 GLY A C 1
ATOM 645 O O . GLY A 1 83 ? -8.497 14.416 17.534 1.00 84.75 83 GLY A O 1
ATOM 646 N N . THR A 1 84 ? -7.104 13.306 18.906 1.00 87.94 84 THR A N 1
ATOM 647 C CA . THR A 1 84 ? -6.628 12.324 17.922 1.00 87.94 84 THR A CA 1
ATOM 648 C C . THR A 1 84 ? -7.614 11.178 17.734 1.00 87.94 84 THR A C 1
ATOM 650 O O . THR A 1 84 ? -7.840 10.791 16.595 1.00 87.94 84 THR A O 1
ATOM 653 N N . GLY A 1 85 ? -8.246 10.697 18.811 1.00 91.19 85 GLY A N 1
ATOM 654 C CA . GLY A 1 85 ? -9.198 9.579 18.789 1.00 91.19 85 GLY A CA 1
ATOM 655 C C . GLY A 1 85 ? -10.375 9.790 17.829 1.00 91.19 85 GLY A C 1
ATOM 656 O O . GLY A 1 85 ? -10.507 9.000 16.893 1.00 91.19 85 GLY A O 1
ATOM 657 N N . PRO A 1 86 ? -11.166 10.872 17.976 1.00 92.00 86 PRO A N 1
ATOM 658 C CA . PRO A 1 86 ? -12.296 11.153 17.083 1.00 92.00 86 PRO A CA 1
ATOM 659 C C . PRO A 1 86 ? -11.892 11.394 15.626 1.00 92.00 86 PRO A C 1
ATOM 661 O O . PRO A 1 86 ? -12.540 10.903 14.702 1.00 92.00 86 PRO A O 1
ATOM 664 N N . LYS A 1 87 ? -10.762 12.077 15.397 1.00 90.12 87 LYS A N 1
ATOM 665 C CA . LYS A 1 87 ? -10.210 12.255 14.044 1.00 90.12 87 LYS A CA 1
ATOM 666 C C . LYS A 1 87 ? -9.813 10.920 13.419 1.00 90.12 87 LYS A C 1
ATOM 668 O O . LYS A 1 87 ? -10.166 10.665 12.274 1.00 90.12 87 LYS A O 1
ATOM 673 N N . GLY A 1 88 ? -9.111 10.065 14.161 1.00 92.81 88 GLY A N 1
ATOM 674 C CA . GLY A 1 88 ? -8.711 8.744 13.684 1.00 92.81 88 GLY A CA 1
ATOM 675 C C . GLY A 1 88 ? -9.905 7.834 13.413 1.00 92.81 88 GLY A C 1
ATOM 676 O O . GLY A 1 88 ? -9.910 7.149 12.395 1.00 92.81 88 GLY A O 1
ATOM 677 N N . LEU A 1 89 ? -10.943 7.887 14.256 1.00 95.06 89 LEU A N 1
ATOM 678 C CA . LEU A 1 89 ? -12.193 7.156 14.035 1.00 95.06 89 LEU A CA 1
ATOM 679 C C . LEU A 1 89 ? -12.865 7.596 12.733 1.00 95.06 89 LEU A C 1
ATOM 681 O O . LEU A 1 89 ? -13.228 6.762 11.906 1.00 95.06 89 LEU A O 1
ATOM 685 N N . SER A 1 90 ? -12.979 8.910 12.524 1.00 92.19 90 SER A N 1
ATOM 686 C CA . SER A 1 90 ? -13.522 9.478 11.290 1.00 92.19 90 SER A CA 1
ATOM 687 C C . SER A 1 90 ? -12.747 8.987 10.065 1.00 92.19 90 SER A C 1
ATOM 689 O O . SER A 1 90 ? -13.354 8.555 9.089 1.00 92.19 90 SER A O 1
ATOM 691 N N . ILE A 1 91 ? -11.410 8.994 10.102 1.00 92.75 91 ILE A N 1
ATOM 692 C CA . ILE A 1 91 ? -10.580 8.524 8.982 1.00 92.75 91 ILE A CA 1
ATOM 693 C C . ILE A 1 91 ? -10.769 7.019 8.743 1.00 92.75 91 ILE A C 1
ATOM 695 O O . ILE A 1 91 ? -10.975 6.617 7.598 1.00 92.75 91 ILE A O 1
ATOM 699 N N . ALA A 1 92 ? -10.765 6.201 9.799 1.00 96.00 92 ALA A N 1
ATOM 700 C CA . ALA A 1 92 ? -10.994 4.759 9.709 1.00 96.00 92 ALA A CA 1
ATOM 701 C C . ALA A 1 92 ? -12.344 4.439 9.046 1.00 96.00 92 ALA A C 1
ATOM 703 O O . ALA A 1 92 ? -12.402 3.666 8.090 1.00 96.00 92 ALA A O 1
ATOM 704 N N . LEU A 1 93 ? -13.420 5.100 9.482 1.00 94.88 93 LEU A N 1
ATOM 705 C CA . LEU A 1 93 ? -14.751 4.935 8.895 1.00 94.88 93 LEU A CA 1
ATOM 706 C C . LEU A 1 93 ? -14.806 5.410 7.437 1.00 94.88 93 LEU A C 1
ATOM 708 O O . LEU A 1 93 ? -15.442 4.763 6.608 1.00 94.88 93 LEU A O 1
ATOM 712 N N . GLN A 1 94 ? -14.113 6.500 7.086 1.00 92.56 94 GLN A N 1
ATOM 713 C CA . GLN A 1 94 ? -14.021 6.961 5.696 1.00 92.56 94 GLN A CA 1
ATOM 714 C C . GLN A 1 94 ? -13.263 5.972 4.797 1.00 92.56 94 GLN A C 1
ATOM 716 O O . GLN A 1 94 ? -13.649 5.813 3.637 1.00 92.56 94 GLN A O 1
ATOM 721 N N . ILE A 1 95 ? -12.211 5.317 5.306 1.00 93.81 95 ILE A N 1
ATOM 722 C CA . ILE A 1 95 ? -11.506 4.234 4.603 1.00 93.81 95 ILE A CA 1
ATOM 723 C C . ILE A 1 95 ? -12.481 3.079 4.368 1.00 93.81 95 ILE A C 1
ATOM 725 O O . ILE A 1 95 ? -12.758 2.749 3.218 1.00 93.81 95 ILE A O 1
ATOM 729 N N . LEU A 1 96 ? -13.068 2.521 5.428 1.00 95.31 96 LEU A N 1
ATOM 730 C CA . LEU A 1 96 ? -13.989 1.382 5.331 1.00 95.31 96 LEU A CA 1
ATOM 731 C C . LEU A 1 96 ? -15.155 1.674 4.371 1.00 95.31 96 LEU A C 1
ATOM 733 O O . LEU A 1 96 ? -15.429 0.898 3.458 1.00 95.31 96 LEU A O 1
ATOM 737 N N . TYR A 1 97 ? -15.767 2.853 4.482 1.00 91.81 97 TYR A N 1
ATOM 738 C CA . TYR A 1 97 ? -16.849 3.272 3.592 1.00 91.81 97 TYR A CA 1
ATOM 739 C C . TYR A 1 97 ? -16.416 3.344 2.117 1.00 91.81 97 TYR A C 1
ATOM 741 O O . TYR A 1 97 ? -17.122 2.857 1.234 1.00 91.81 97 TYR A O 1
ATOM 749 N N . LYS A 1 98 ? -15.242 3.923 1.823 1.00 89.56 98 LYS A N 1
ATOM 750 C CA . LYS A 1 98 ? -14.702 4.006 0.450 1.00 89.56 98 LYS A CA 1
ATOM 751 C C . LYS A 1 98 ? -14.372 2.645 -0.149 1.00 89.56 98 LYS A C 1
ATOM 753 O O . LYS A 1 98 ? -14.419 2.507 -1.367 1.00 89.56 98 LYS A O 1
ATOM 758 N N . HIS A 1 99 ? -14.040 1.672 0.691 1.00 91.62 99 HIS A N 1
ATOM 759 C CA . HIS A 1 99 ? -13.799 0.291 0.288 1.00 91.62 99 HIS A CA 1
ATOM 760 C C . HIS A 1 99 ? -15.083 -0.553 0.253 1.00 91.62 99 HIS A C 1
ATOM 762 O O . HIS A 1 99 ? -15.002 -1.765 0.090 1.00 91.62 99 HIS A O 1
ATOM 768 N N . HIS A 1 100 ? -16.257 0.089 0.335 1.00 92.75 100 HIS A N 1
ATOM 769 C CA . HIS A 1 100 ? -17.572 -0.552 0.268 1.00 92.75 100 HIS A CA 1
ATOM 770 C C . HIS A 1 100 ? -17.787 -1.626 1.343 1.00 92.75 100 HIS A C 1
ATOM 772 O O . HIS A 1 100 ? -18.485 -2.610 1.108 1.00 92.75 100 HIS A O 1
ATOM 778 N N . VAL A 1 101 ? -17.189 -1.425 2.519 1.00 95.50 101 VAL A N 1
ATOM 779 C CA . VAL A 1 101 ? -17.371 -2.300 3.678 1.00 95.50 101 VAL A CA 1
ATOM 780 C C . VAL A 1 101 ? -18.756 -2.071 4.281 1.00 95.50 101 VAL A C 1
ATOM 782 O O . VAL A 1 101 ? -19.182 -0.922 4.422 1.00 95.50 101 VAL A O 1
ATOM 785 N N . ASP A 1 102 ? -19.440 -3.148 4.670 1.00 94.81 102 ASP A N 1
ATOM 786 C CA . ASP A 1 102 ? -20.673 -3.063 5.457 1.00 94.81 102 ASP A CA 1
ATOM 787 C C . ASP A 1 102 ? -20.344 -2.709 6.916 1.00 94.81 102 ASP A C 1
ATOM 789 O O . ASP A 1 102 ? -19.617 -3.450 7.580 1.00 94.81 102 ASP A O 1
ATOM 793 N N . ILE A 1 103 ? -20.821 -1.558 7.403 1.00 96.69 103 ILE A N 1
ATOM 794 C CA . ILE A 1 103 ? -20.468 -1.026 8.727 1.00 96.69 103 ILE A CA 1
ATOM 795 C C . ILE A 1 103 ? -21.694 -1.029 9.634 1.00 96.69 103 ILE A C 1
ATOM 797 O O . ILE A 1 103 ? -22.690 -0.354 9.369 1.00 96.69 103 ILE A O 1
ATOM 801 N N . GLU A 1 104 ? -21.573 -1.707 10.770 1.00 96.44 104 GLU A N 1
ATOM 802 C CA . GLU A 1 104 ? -22.592 -1.729 11.815 1.00 96.44 104 GLU A CA 1
ATOM 803 C C . GLU A 1 104 ? -21.977 -1.411 13.175 1.00 96.44 104 GLU A C 1
ATOM 805 O O . GLU A 1 104 ? -20.855 -1.815 13.464 1.00 96.44 104 GLU A O 1
ATOM 810 N N . GLU A 1 105 ? -22.706 -0.680 14.017 1.00 97.31 105 GLU A N 1
ATOM 811 C CA . GLU A 1 105 ? -22.246 -0.307 15.356 1.00 97.31 105 GLU A CA 1
ATOM 812 C C . GLU A 1 105 ? -22.922 -1.159 16.433 1.00 97.31 105 GLU A C 1
ATOM 814 O O . GLU A 1 105 ? -24.124 -1.412 16.355 1.00 97.31 105 GLU A O 1
ATOM 819 N N . TYR A 1 106 ? -22.162 -1.550 17.454 1.00 97.25 106 TYR A N 1
ATOM 820 C CA . TYR A 1 106 ? -22.592 -2.378 18.574 1.00 97.25 106 TYR A CA 1
ATOM 821 C C . TYR A 1 106 ? -22.149 -1.763 19.899 1.00 97.25 106 TYR A C 1
ATOM 823 O O . TYR A 1 106 ? -21.006 -1.329 20.040 1.00 97.25 106 TYR A O 1
ATOM 831 N N . GLU A 1 107 ? -23.043 -1.759 20.886 1.00 96.25 107 GLU A N 1
ATOM 832 C CA . GLU A 1 107 ? -22.686 -1.398 22.257 1.00 96.25 107 GLU A CA 1
ATOM 833 C C . GLU A 1 107 ? -22.071 -2.611 22.961 1.00 96.25 107 GLU A C 1
ATOM 835 O O . GLU A 1 107 ? -22.649 -3.699 22.956 1.00 96.25 107 GLU A O 1
ATOM 840 N N . VAL A 1 108 ? -20.904 -2.424 23.574 1.00 96.69 108 VAL A N 1
ATOM 841 C CA . VAL A 1 108 ? -20.210 -3.456 24.355 1.00 96.69 108 VAL A CA 1
ATOM 842 C C . VAL A 1 108 ? -19.862 -2.933 25.745 1.00 96.69 108 VAL A C 1
ATOM 844 O O . VAL A 1 108 ? -19.775 -1.726 25.974 1.00 96.69 108 VAL A O 1
ATOM 847 N N . ASN A 1 109 ? -19.681 -3.844 26.700 1.00 94.94 109 ASN A N 1
ATOM 848 C CA . ASN A 1 109 ? -19.245 -3.474 28.044 1.00 94.94 109 ASN A CA 1
ATOM 849 C C . ASN A 1 109 ? -17.721 -3.260 28.104 1.00 94.94 109 ASN A C 1
ATOM 851 O O . ASN A 1 109 ? -16.978 -3.672 27.212 1.00 94.94 109 ASN A O 1
ATOM 855 N N . ASP A 1 110 ? -17.251 -2.622 29.175 1.00 92.31 110 ASP A N 1
ATOM 856 C CA . ASP A 1 110 ? -15.830 -2.283 29.315 1.00 92.31 110 ASP A CA 1
ATOM 857 C C . ASP A 1 110 ? -14.950 -3.532 29.506 1.00 92.31 110 ASP A C 1
ATOM 859 O O . ASP A 1 110 ? -13.803 -3.546 29.070 1.00 92.31 110 ASP A O 1
ATOM 863 N N . GLU A 1 111 ? -15.496 -4.622 30.060 1.00 94.62 111 GLU A N 1
ATOM 864 C CA . GLU A 1 111 ? -14.783 -5.903 30.179 1.00 94.62 111 GLU A CA 1
ATOM 865 C C . GLU A 1 111 ? -14.476 -6.532 28.810 1.00 94.62 111 GLU A C 1
ATOM 867 O O . GLU A 1 111 ? -13.421 -7.141 28.627 1.00 94.62 111 GLU A O 1
ATOM 872 N N . PHE A 1 112 ? -15.382 -6.382 27.839 1.00 96.62 112 PHE A N 1
ATOM 873 C CA . PHE A 1 112 ? -15.165 -6.811 26.460 1.00 96.62 112 PHE A CA 1
ATOM 874 C C . PHE A 1 112 ? -13.996 -6.036 25.849 1.00 96.62 112 PHE A C 1
ATOM 876 O O . PHE A 1 112 ? -13.107 -6.631 25.242 1.00 96.62 112 PHE A O 1
ATOM 883 N N . ILE A 1 113 ? -13.975 -4.711 26.031 1.00 96.88 113 ILE A N 1
ATOM 884 C CA . ILE A 1 113 ? -12.894 -3.850 25.536 1.00 96.88 113 ILE A CA 1
ATOM 885 C C . ILE A 1 113 ? -11.563 -4.199 26.204 1.00 96.88 113 ILE A C 1
ATOM 887 O O . ILE A 1 113 ? -10.559 -4.333 25.510 1.00 96.88 113 ILE A O 1
ATOM 891 N N . GLU A 1 114 ? -11.554 -4.424 27.520 1.00 96.06 114 GLU A N 1
ATOM 892 C CA . GLU A 1 114 ? -10.353 -4.835 28.252 1.00 96.06 114 GLU A CA 1
ATOM 893 C C . GLU A 1 114 ? -9.795 -6.160 27.709 1.00 96.06 114 GLU A C 1
ATOM 895 O O . GLU A 1 114 ? -8.602 -6.254 27.412 1.00 96.06 114 GLU A O 1
ATOM 900 N N . ARG A 1 115 ? -10.651 -7.171 27.492 1.00 96.62 115 ARG A N 1
ATOM 901 C CA . ARG A 1 115 ? -10.236 -8.444 26.877 1.00 96.62 115 ARG A CA 1
ATOM 902 C C . ARG A 1 115 ? -9.727 -8.261 25.451 1.00 96.62 115 ARG A C 1
ATOM 904 O O . ARG A 1 115 ? -8.712 -8.851 25.081 1.00 96.62 115 ARG A O 1
ATOM 911 N N . LEU A 1 116 ? -10.398 -7.438 24.650 1.00 97.75 116 LEU A N 1
ATOM 912 C CA . LEU A 1 116 ? -9.987 -7.126 23.283 1.00 97.75 116 LEU A CA 1
ATOM 913 C C . LEU A 1 116 ? -8.593 -6.482 23.256 1.00 97.75 116 LEU A C 1
ATOM 915 O O . LEU A 1 116 ? -7.722 -6.902 22.487 1.00 97.75 116 LEU A O 1
ATOM 919 N N . ASP A 1 117 ? -8.340 -5.518 24.138 1.00 97.69 117 ASP A N 1
ATOM 920 C CA . ASP A 1 117 ? -7.053 -4.832 24.232 1.00 97.69 117 ASP A CA 1
ATOM 921 C C . ASP A 1 117 ? -5.937 -5.724 24.781 1.00 97.69 117 ASP A C 1
ATOM 923 O O . ASP A 1 117 ? -4.780 -5.599 24.362 1.00 97.69 117 ASP A O 1
ATOM 927 N N . LEU A 1 118 ? -6.279 -6.680 25.645 1.00 96.75 118 LEU A N 1
ATOM 928 C CA . LEU A 1 118 ? -5.382 -7.735 26.122 1.00 96.75 118 LEU A CA 1
ATOM 929 C C . LEU A 1 118 ? -5.242 -8.912 25.142 1.00 96.75 118 LEU A C 1
ATOM 931 O O . LEU A 1 118 ? -4.492 -9.846 25.424 1.00 96.75 118 LEU A O 1
ATOM 935 N N . SER A 1 119 ? -5.887 -8.854 23.972 1.00 97.50 119 SER A N 1
ATOM 936 C CA . SER A 1 119 ? -5.847 -9.906 22.948 1.00 97.50 119 SER A CA 1
ATOM 937 C C . SER A 1 119 ? -6.371 -11.265 23.425 1.00 97.50 119 SER A C 1
ATOM 939 O O . SER A 1 119 ? -5.849 -12.312 23.042 1.00 97.50 119 SER A O 1
ATOM 941 N N . CYS A 1 120 ? -7.403 -11.255 24.266 1.00 96.44 120 CYS A N 1
ATOM 942 C CA . CYS A 1 120 ? -7.934 -12.448 24.917 1.00 96.44 120 CYS A CA 1
ATOM 943 C C . CYS A 1 120 ? -9.470 -12.523 24.922 1.00 96.44 120 CYS A C 1
ATOM 945 O O . CYS A 1 120 ? -10.054 -13.019 25.886 1.00 96.44 120 CYS A O 1
ATOM 947 N N . LEU A 1 121 ? -10.133 -12.068 23.849 1.00 97.50 121 LEU A N 1
ATOM 948 C CA . LEU A 1 121 ? -11.565 -12.338 23.672 1.00 97.50 121 LEU A CA 1
ATOM 949 C C . LEU A 1 121 ? -11.834 -13.841 23.699 1.00 97.50 121 LEU A C 1
ATOM 951 O O . LEU A 1 121 ? -11.059 -14.646 23.168 1.00 97.50 121 LEU A O 1
ATOM 955 N N . LEU A 1 122 ? -12.961 -14.191 24.301 1.00 96.25 122 LEU A N 1
ATOM 956 C CA . LEU A 1 122 ? -13.488 -15.544 24.369 1.00 96.25 122 LEU A CA 1
ATOM 957 C C . LEU A 1 122 ? -14.385 -15.825 23.159 1.00 96.25 122 LEU A C 1
ATOM 959 O O . LEU A 1 122 ? -14.899 -14.905 22.524 1.00 96.25 122 LEU A O 1
ATOM 963 N N . ARG A 1 123 ? -14.636 -17.098 22.847 1.00 95.44 123 ARG A N 1
ATOM 964 C CA . ARG A 1 123 ? -15.650 -17.459 21.836 1.00 95.44 123 ARG A CA 1
ATOM 965 C C . ARG A 1 123 ? -17.027 -16.914 22.201 1.00 95.44 123 ARG A C 1
ATOM 967 O O . ARG A 1 123 ? -17.711 -16.371 21.343 1.00 95.44 123 ARG A O 1
ATOM 974 N N . GLU A 1 124 ? -17.377 -16.985 23.484 1.00 95.06 124 GLU A N 1
ATOM 975 C CA . GLU A 1 124 ? -18.636 -16.456 24.016 1.00 95.06 124 GLU A CA 1
ATOM 976 C C . GLU A 1 124 ? -18.783 -14.944 23.773 1.00 95.06 124 GLU A C 1
ATOM 978 O O . GLU A 1 124 ? -19.891 -14.469 23.531 1.00 95.06 124 GLU A O 1
ATOM 983 N N . ASP A 1 125 ? -17.679 -14.185 23.765 1.00 96.56 125 ASP A N 1
ATOM 984 C CA . ASP A 1 125 ? -17.708 -12.753 23.448 1.00 96.56 125 ASP A CA 1
ATOM 985 C C . ASP A 1 125 ? -18.190 -12.520 22.010 1.00 96.56 125 ASP A C 1
ATOM 987 O O . ASP A 1 125 ? -19.064 -11.685 21.767 1.00 96.56 125 ASP A O 1
ATOM 991 N N . LEU A 1 126 ? -17.653 -13.285 21.054 1.00 95.75 126 LEU A N 1
ATOM 992 C CA . LEU A 1 126 ? -18.042 -13.186 19.646 1.00 95.75 126 LEU A CA 1
ATOM 993 C C . LEU A 1 126 ? -19.462 -13.705 19.409 1.00 95.75 126 LEU A C 1
ATOM 995 O O . LEU A 1 126 ? -20.234 -13.046 18.721 1.00 95.75 126 LEU A O 1
ATOM 999 N N . GLU A 1 127 ? -19.837 -14.823 20.035 1.00 95.06 127 GLU A N 1
ATOM 1000 C CA . GLU A 1 127 ? -21.203 -15.357 19.964 1.00 95.06 127 GLU A CA 1
ATOM 1001 C C . GLU A 1 127 ? -22.224 -14.357 20.524 1.00 95.06 127 GLU A C 1
ATOM 1003 O O . GLU A 1 127 ? -23.297 -14.158 19.951 1.00 95.06 127 GLU A O 1
ATOM 1008 N N . THR A 1 128 ? -21.892 -13.684 21.627 1.00 94.81 128 THR A N 1
ATOM 1009 C CA . THR A 1 128 ? -22.745 -12.641 22.206 1.00 94.81 128 THR A CA 1
ATOM 1010 C C . THR A 1 128 ? -22.887 -11.460 21.250 1.00 94.81 128 THR A C 1
ATOM 1012 O O . THR A 1 128 ? -23.995 -10.957 21.063 1.00 94.81 128 THR A O 1
ATOM 1015 N N . LEU A 1 129 ? -21.791 -11.039 20.614 1.00 95.75 129 LEU A N 1
ATOM 1016 C CA . LEU A 1 129 ? -21.795 -9.951 19.639 1.00 95.75 129 LEU A CA 1
ATOM 1017 C C . LEU A 1 129 ? -22.619 -10.295 18.387 1.00 95.75 129 LEU A C 1
ATOM 1019 O O . LEU A 1 129 ? -23.376 -9.453 17.913 1.00 95.75 129 LEU A O 1
ATOM 1023 N N . ASP A 1 130 ? -22.512 -11.522 17.874 1.00 93.62 130 ASP A N 1
ATOM 1024 C CA . ASP A 1 130 ? -23.261 -11.984 16.697 1.00 93.62 130 ASP A CA 1
ATOM 1025 C C . ASP A 1 130 ? -24.776 -12.013 16.939 1.00 93.62 130 ASP A C 1
ATOM 1027 O O . ASP A 1 130 ? -25.563 -11.758 16.026 1.00 93.62 130 ASP A O 1
ATOM 1031 N N . ASN A 1 131 ? -25.187 -12.287 18.180 1.00 94.75 131 ASN A N 1
ATOM 1032 C CA . ASN A 1 131 ? -26.590 -12.306 18.590 1.00 94.75 131 ASN A CA 1
ATOM 1033 C C . ASN A 1 131 ? -27.116 -10.932 19.042 1.00 94.75 131 ASN A C 1
ATOM 1035 O O . ASN A 1 131 ? -28.328 -10.764 19.219 1.00 94.75 131 ASN A O 1
ATOM 1039 N N . ALA A 1 132 ? -26.238 -9.949 19.249 1.00 94.25 132 ALA A N 1
ATOM 1040 C CA . ALA A 1 132 ? -26.636 -8.613 19.661 1.00 94.25 132 ALA A CA 1
ATOM 1041 C C . ALA A 1 132 ? -27.287 -7.850 18.491 1.00 94.25 132 ALA A C 1
ATOM 1043 O O . ALA A 1 132 ? -26.831 -7.938 17.350 1.00 94.25 132 ALA A O 1
ATOM 1044 N N . PRO A 1 133 ? -28.347 -7.058 18.732 1.00 94.31 133 PRO A N 1
ATOM 1045 C CA . PRO A 1 133 ? -28.845 -6.148 17.717 1.00 94.31 133 PRO A CA 1
ATOM 1046 C C . PRO A 1 133 ? -27.864 -4.973 17.546 1.00 94.31 133 PRO A C 1
ATOM 1048 O O . PRO A 1 133 ? -27.426 -4.396 18.546 1.00 94.31 133 PRO A O 1
ATOM 1051 N N . PRO A 1 134 ? -27.547 -4.563 16.308 1.00 95.44 134 PRO A N 1
ATOM 1052 C CA . PRO A 1 134 ? -26.765 -3.356 16.083 1.00 95.44 134 PRO A CA 1
ATOM 1053 C C . PRO A 1 134 ? -27.548 -2.109 16.518 1.00 95.44 134 PRO A C 1
ATOM 1055 O O . PRO A 1 134 ? -28.783 -2.084 16.509 1.00 95.44 134 PRO A O 1
ATOM 1058 N N . ILE A 1 135 ? -26.831 -1.035 16.844 1.00 93.12 135 ILE A N 1
ATOM 1059 C CA . ILE A 1 135 ? -27.410 0.261 17.203 1.00 93.12 135 ILE A CA 1
ATOM 1060 C C . ILE A 1 135 ? -28.208 0.814 16.013 1.00 93.12 135 ILE A C 1
ATOM 1062 O O . ILE A 1 135 ? -27.746 0.828 14.863 1.00 93.12 135 ILE A O 1
ATOM 1066 N N . ARG A 1 136 ? -29.437 1.267 16.297 1.00 89.50 136 ARG A N 1
ATOM 1067 C CA . ARG A 1 136 ? -30.360 1.876 15.328 1.00 89.50 136 ARG A CA 1
ATOM 1068 C C . ARG A 1 136 ? -30.983 3.171 15.891 1.00 89.50 136 ARG A C 1
ATOM 1070 O O . ARG A 1 136 ? -31.363 3.175 17.061 1.00 89.50 136 ARG A O 1
ATOM 1077 N N . PRO A 1 137 ? -31.164 4.233 15.072 1.00 83.44 137 PRO A N 1
ATOM 1078 C CA . PRO A 1 137 ? -30.685 4.362 13.691 1.00 83.44 137 PRO A CA 1
ATOM 1079 C C . PRO A 1 137 ? -29.152 4.333 13.625 1.00 83.44 137 PRO A C 1
ATOM 1081 O O . PRO A 1 137 ? -28.480 4.591 14.620 1.00 83.44 137 PRO A O 1
ATOM 1084 N N . SER A 1 138 ? -28.606 3.963 12.464 1.00 83.25 138 SER A N 1
ATOM 1085 C CA . SER A 1 138 ? -27.153 3.963 12.278 1.00 83.25 138 SER A CA 1
ATOM 1086 C C . SER A 1 138 ? -26.612 5.383 12.446 1.00 83.25 138 SER A C 1
ATOM 1088 O O . SER A 1 138 ? -27.062 6.291 11.747 1.00 83.25 138 SER A O 1
ATOM 1090 N N . ARG A 1 139 ? -25.661 5.559 13.366 1.00 86.69 139 ARG A N 1
ATOM 1091 C CA . ARG A 1 139 ? -25.071 6.861 13.713 1.00 86.69 139 ARG A CA 1
ATOM 1092 C C . ARG A 1 139 ? -23.596 6.988 13.343 1.00 86.69 139 ARG A C 1
ATOM 1094 O O . ARG A 1 139 ? -23.019 8.050 13.528 1.00 86.69 139 ARG A O 1
ATOM 1101 N N . TYR A 1 140 ? -22.964 5.949 12.786 1.00 84.50 140 TYR A N 1
ATOM 1102 C CA . TYR A 1 140 ? -21.527 6.019 12.481 1.00 84.50 140 TYR A CA 1
ATOM 1103 C C . TYR A 1 140 ? -21.190 7.128 11.469 1.00 84.50 140 TYR A C 1
ATOM 1105 O O . TYR A 1 140 ? -20.073 7.642 11.450 1.00 84.50 140 TYR A O 1
ATOM 1113 N N . HIS A 1 141 ? -22.160 7.521 10.637 1.00 84.88 141 HIS A N 1
ATOM 1114 C CA . HIS A 1 141 ? -22.028 8.660 9.736 1.00 84.88 141 HIS A CA 1
ATOM 1115 C C . HIS A 1 141 ? -21.811 9.982 10.483 1.00 84.88 141 HIS A C 1
ATOM 1117 O O . HIS A 1 141 ? -21.079 10.838 9.985 1.00 84.88 141 HIS A O 1
ATOM 1123 N N . ASP A 1 142 ? -22.362 10.137 11.687 1.00 86.19 142 ASP A N 1
ATOM 1124 C CA . ASP A 1 142 ? -22.204 11.348 12.494 1.00 86.19 142 ASP A CA 1
ATOM 1125 C C . ASP A 1 142 ? -20.736 11.536 12.906 1.00 86.19 142 ASP A C 1
ATOM 1127 O O . ASP A 1 142 ? -20.192 12.634 12.769 1.00 86.19 142 ASP A O 1
ATOM 1131 N N . TYR A 1 143 ? -20.034 10.446 13.248 1.00 87.94 143 TYR A N 1
ATOM 1132 C CA . TYR A 1 143 ? -18.593 10.471 13.540 1.00 87.94 143 TYR A CA 1
ATOM 1133 C C . TYR A 1 143 ? -17.752 10.964 12.354 1.00 87.94 143 TYR A C 1
ATOM 1135 O O . TYR A 1 143 ? -16.697 11.580 12.533 1.00 87.94 143 TYR A O 1
ATOM 1143 N N . ILE A 1 144 ? -18.217 10.717 11.126 1.00 84.31 144 ILE A N 1
ATOM 1144 C CA . ILE A 1 144 ? -17.562 11.202 9.909 1.00 84.31 144 ILE A CA 1
ATOM 1145 C C . ILE A 1 144 ? -17.803 12.705 9.747 1.00 84.31 144 ILE A C 1
ATOM 1147 O O . ILE A 1 144 ? -16.863 13.451 9.459 1.00 84.31 144 ILE A O 1
ATOM 1151 N N . TYR A 1 145 ? -19.044 13.155 9.943 1.00 76.69 145 TYR A N 1
ATOM 1152 C CA . TYR A 1 145 ? -19.449 14.539 9.711 1.00 76.69 145 TYR A CA 1
ATOM 1153 C C . TYR A 1 145 ? -18.893 15.525 10.739 1.00 76.69 145 TYR A C 1
ATOM 1155 O O . TYR A 1 145 ? -18.448 16.603 10.343 1.00 76.69 145 TYR A O 1
ATOM 1163 N N . GLU A 1 146 ? -18.846 15.156 12.021 1.00 71.12 146 GLU A N 1
ATOM 1164 C CA . GLU A 1 146 ? -18.346 16.020 13.104 1.00 71.12 146 GLU A CA 1
ATOM 1165 C C . GLU A 1 146 ? -16.896 16.486 12.897 1.00 71.12 146 GLU A C 1
ATOM 1167 O O . GLU A 1 146 ? -16.500 17.550 13.372 1.00 71.12 146 GLU A O 1
ATOM 1172 N N . HIS A 1 147 ? -16.100 15.708 12.161 1.00 66.06 147 HIS A N 1
ATOM 1173 C CA . HIS A 1 147 ? -14.663 15.929 11.997 1.00 66.06 147 HIS A CA 1
ATOM 1174 C C . HIS A 1 147 ? -14.259 16.262 10.556 1.00 66.06 147 HIS A C 1
ATOM 1176 O O . HIS A 1 147 ? -13.067 16.290 10.233 1.00 66.06 147 HIS A O 1
ATOM 1182 N N . SER A 1 148 ? -15.232 16.556 9.689 1.00 57.44 148 SER A N 1
ATOM 1183 C CA . SER A 1 148 ? -14.962 16.969 8.316 1.00 57.44 148 SER A CA 1
ATOM 1184 C C . SER A 1 148 ? -14.628 18.473 8.265 1.00 57.44 148 SER A C 1
ATOM 1186 O O . SER A 1 148 ? -15.449 19.296 8.666 1.00 57.44 148 SER A O 1
ATOM 1188 N N . PRO A 1 149 ? -13.445 18.885 7.767 1.00 51.19 149 PRO A N 1
ATOM 1189 C CA . PRO A 1 149 ? -12.982 20.282 7.790 1.00 51.19 149 PRO A CA 1
ATOM 1190 C C . PRO A 1 149 ? -13.747 21.232 6.846 1.00 51.19 149 PRO A C 1
ATOM 1192 O O . PRO A 1 149 ? -13.404 22.408 6.741 1.00 51.19 149 PRO A O 1
ATOM 1195 N N . THR A 1 150 ? -14.768 20.742 6.146 1.00 51.44 150 THR A N 1
ATOM 1196 C CA . THR A 1 150 ? -15.545 21.475 5.140 1.00 51.44 150 THR A CA 1
ATOM 1197 C C . THR A 1 150 ? -17.038 21.348 5.437 1.00 51.44 150 THR A C 1
ATOM 1199 O O . THR A 1 150 ? -17.499 20.217 5.601 1.00 51.44 150 THR A O 1
ATOM 1202 N N . PRO A 1 151 ? -17.808 22.459 5.468 1.00 46.00 151 PRO A N 1
ATOM 1203 C CA . PRO A 1 151 ? -19.256 22.415 5.648 1.00 46.00 151 PRO A CA 1
ATOM 1204 C C . PRO A 1 151 ? -19.887 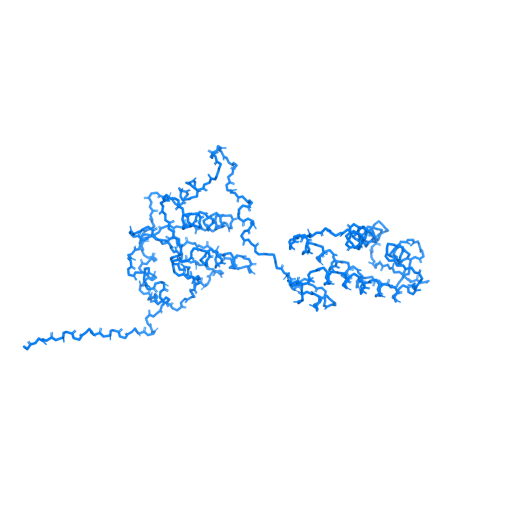21.527 4.574 1.00 46.00 151 PRO A C 1
ATOM 1206 O O . PRO A 1 151 ? -19.782 21.813 3.379 1.00 46.00 151 PRO A O 1
ATOM 1209 N N . ILE A 1 152 ? -20.504 20.426 5.003 1.00 51.19 152 ILE A N 1
ATOM 1210 C CA . ILE A 1 152 ? -21.079 19.418 4.113 1.00 51.19 152 ILE A CA 1
ATOM 1211 C C . ILE A 1 152 ? -22.286 20.035 3.401 1.00 51.19 152 ILE A C 1
ATOM 1213 O O . ILE A 1 152 ? -23.374 20.147 3.958 1.00 51.19 152 ILE A O 1
ATOM 1217 N N . THR A 1 153 ? -22.085 20.459 2.156 1.00 40.94 153 THR A N 1
ATOM 1218 C CA . THR A 1 153 ? -23.146 20.922 1.258 1.00 40.94 153 THR A CA 1
ATOM 1219 C C . THR A 1 153 ? -23.236 19.947 0.087 1.00 40.94 153 THR A C 1
ATOM 1221 O O . THR A 1 153 ? -22.585 20.092 -0.942 1.00 40.94 153 THR A O 1
ATOM 1224 N N . GLY A 1 154 ? -24.040 18.897 0.263 1.00 42.94 154 GLY A N 1
ATOM 1225 C CA . GLY A 1 154 ? -24.317 17.911 -0.783 1.00 42.94 154 GLY A CA 1
ATOM 1226 C C . GLY A 1 154 ? -23.204 16.883 -1.037 1.00 42.94 154 GLY A C 1
ATOM 1227 O O . GLY A 1 154 ? -22.219 16.794 -0.313 1.00 42.94 154 GLY A O 1
ATOM 1228 N N . LEU A 1 155 ? -23.412 16.077 -2.085 1.00 40.50 155 LEU A N 1
ATOM 1229 C CA . LEU A 1 155 ? -22.657 14.881 -2.511 1.00 40.50 155 LEU A CA 1
ATOM 1230 C C . LEU A 1 155 ? -21.135 15.056 -2.741 1.00 40.50 155 LEU A C 1
ATOM 1232 O O . LEU A 1 155 ? -20.473 14.096 -3.134 1.00 40.50 155 LEU A O 1
ATOM 1236 N N . GLN A 1 156 ? -20.547 16.225 -2.472 1.00 44.44 156 GLN A N 1
ATOM 1237 C CA . GLN A 1 156 ? -19.096 16.451 -2.481 1.00 44.44 156 GLN A CA 1
ATOM 1238 C C . GLN A 1 156 ? -18.517 16.054 -1.120 1.00 44.44 156 GLN A C 1
ATOM 1240 O O . GLN A 1 156 ? -18.312 16.851 -0.210 1.00 44.44 156 GLN A O 1
ATOM 1245 N N . SER A 1 157 ? -18.369 14.743 -0.998 1.00 52.09 157 SER A N 1
ATOM 1246 C CA . SER A 1 157 ? -18.448 13.934 0.206 1.00 52.09 157 SER A CA 1
ATOM 1247 C C . SER A 1 157 ? -17.131 13.175 0.413 1.00 52.09 157 SER A C 1
ATOM 1249 O O . SER A 1 157 ? -16.506 12.773 -0.565 1.00 52.09 157 SER A O 1
ATOM 1251 N N . TYR A 1 158 ? -16.718 12.964 1.670 1.00 59.16 158 TYR A N 1
ATOM 1252 C CA . TYR A 1 158 ? -15.500 12.232 2.068 1.00 59.16 158 TYR A CA 1
ATOM 1253 C C . TYR A 1 158 ? -14.184 12.881 1.597 1.00 59.16 158 TYR A C 1
ATOM 1255 O O . TYR A 1 158 ? -13.923 13.050 0.404 1.00 59.16 158 TYR A O 1
ATOM 1263 N N . ASN A 1 159 ? -13.289 13.217 2.532 1.00 66.56 159 ASN A N 1
ATOM 1264 C CA . ASN A 1 159 ? -12.024 13.858 2.176 1.00 66.56 159 ASN A CA 1
ATOM 1265 C C . ASN A 1 159 ? -11.070 12.828 1.548 1.00 66.56 159 ASN A C 1
ATOM 1267 O O . ASN A 1 159 ? -10.256 12.191 2.215 1.00 66.56 159 ASN A O 1
ATOM 1271 N N . SER A 1 160 ? -11.181 12.666 0.229 1.00 69.56 160 SER A N 1
ATOM 1272 C CA . SER A 1 160 ? -10.387 11.716 -0.556 1.00 69.56 160 SER A CA 1
ATOM 1273 C C . SER A 1 160 ? -8.884 11.940 -0.414 1.00 69.56 160 SER A C 1
ATOM 1275 O O . SER A 1 160 ? -8.122 10.986 -0.536 1.00 69.56 160 SER A O 1
ATOM 1277 N N . GLN A 1 161 ? -8.456 13.173 -0.130 1.00 74.19 161 GLN A N 1
ATOM 1278 C CA . GLN A 1 161 ? -7.051 13.483 0.088 1.00 74.19 161 GLN A CA 1
ATOM 1279 C C . GLN A 1 161 ? -6.562 12.994 1.454 1.00 74.19 161 GLN A C 1
ATOM 1281 O O . GLN A 1 161 ? -5.457 12.469 1.528 1.00 74.19 161 GLN A O 1
ATOM 1286 N N . VAL A 1 162 ? -7.377 13.126 2.506 1.00 76.56 162 VAL A N 1
ATOM 1287 C CA . VAL A 1 162 ? -7.050 12.598 3.843 1.00 76.56 162 VAL A CA 1
ATOM 1288 C C . VAL A 1 162 ? -6.897 11.086 3.775 1.00 76.56 162 VAL A C 1
ATOM 1290 O O . VAL A 1 162 ? -5.837 10.580 4.110 1.00 76.56 162 VAL A O 1
ATOM 1293 N N . VAL A 1 163 ? -7.882 10.383 3.210 1.00 83.31 163 VAL A N 1
ATOM 1294 C CA . VAL A 1 163 ? -7.815 8.920 3.053 1.00 83.31 163 VAL A CA 1
ATOM 1295 C C . VAL A 1 163 ? -6.601 8.493 2.226 1.00 83.31 163 VAL A C 1
ATOM 1297 O O . VAL A 1 163 ? -5.892 7.570 2.604 1.00 83.31 163 VAL A O 1
ATOM 1300 N N . LYS A 1 164 ? -6.316 9.187 1.117 1.00 86.06 164 LYS A N 1
ATOM 1301 C CA . LYS A 1 164 ? -5.156 8.887 0.267 1.00 86.06 164 LYS A CA 1
ATOM 1302 C C . LYS A 1 164 ? -3.823 9.041 1.005 1.00 86.06 164 LYS A C 1
ATOM 1304 O O . LYS A 1 164 ? -2.901 8.286 0.721 1.00 86.06 164 LYS A O 1
ATOM 1309 N N . ASN A 1 165 ? -3.710 10.025 1.894 1.00 87.38 165 ASN A N 1
ATOM 1310 C CA . ASN A 1 165 ? -2.467 10.320 2.605 1.00 87.38 165 ASN A CA 1
ATOM 1311 C C . ASN A 1 165 ? -2.127 9.285 3.686 1.00 87.38 165 ASN A C 1
ATOM 1313 O O . ASN A 1 165 ? -0.970 9.229 4.090 1.00 87.38 165 ASN A O 1
ATOM 1317 N N . GLU A 1 166 ? -3.095 8.476 4.124 1.00 91.75 166 GLU A N 1
ATOM 1318 C CA . GLU A 1 166 ? -2.846 7.401 5.091 1.00 91.75 166 GLU A CA 1
ATOM 1319 C C . GLU A 1 166 ? -2.115 6.205 4.468 1.00 91.75 166 GLU A C 1
ATOM 1321 O O . GLU A 1 166 ? -1.416 5.473 5.164 1.00 91.75 166 GLU A O 1
ATOM 1326 N N . PHE A 1 167 ? -2.247 5.993 3.154 1.00 93.06 167 PHE A N 1
ATOM 1327 C CA . PHE A 1 167 ? -1.619 4.856 2.488 1.00 93.06 167 PHE A CA 1
ATOM 1328 C C . PHE A 1 167 ? -0.113 5.078 2.296 1.00 93.06 167 PHE A C 1
ATOM 1330 O O . PHE A 1 167 ? 0.298 6.115 1.760 1.00 93.06 167 PHE A O 1
ATOM 1337 N N . PRO A 1 168 ? 0.728 4.099 2.676 1.00 92.19 168 PRO A N 1
ATOM 1338 C CA . PRO A 1 168 ? 2.166 4.242 2.559 1.00 92.19 168 PRO A CA 1
ATOM 1339 C C . PRO A 1 168 ? 2.615 4.177 1.094 1.00 92.19 168 PRO A C 1
ATOM 1341 O O . PRO A 1 168 ? 1.997 3.551 0.234 1.00 92.19 168 PRO A O 1
ATOM 1344 N N . VAL A 1 169 ? 3.743 4.825 0.813 1.00 91.81 169 VAL A N 1
ATOM 1345 C CA . VAL A 1 169 ? 4.405 4.772 -0.493 1.00 91.81 169 VAL A CA 1
ATOM 1346 C C . VAL A 1 169 ? 5.418 3.632 -0.468 1.00 91.81 169 VAL A C 1
ATOM 1348 O O . VAL A 1 169 ? 6.533 3.814 0.016 1.00 91.81 169 VAL A O 1
ATOM 1351 N N . VAL A 1 170 ? 5.032 2.462 -0.975 1.00 93.56 170 VAL A N 1
ATOM 1352 C CA . VAL A 1 170 ? 5.873 1.252 -0.988 1.00 93.56 170 VAL A CA 1
ATOM 1353 C C . VAL A 1 170 ? 6.055 0.708 -2.401 1.00 93.56 170 VAL A C 1
ATOM 1355 O O . VAL A 1 170 ? 5.220 0.924 -3.279 1.00 93.56 170 VAL A O 1
ATOM 1358 N N . ILE A 1 171 ? 7.157 -0.005 -2.622 1.00 95.94 171 ILE A N 1
ATOM 1359 C CA . ILE A 1 171 ? 7.440 -0.640 -3.907 1.00 95.94 171 ILE A CA 1
ATOM 1360 C C . ILE A 1 171 ? 6.571 -1.895 -4.092 1.00 95.94 171 ILE A C 1
ATOM 1362 O O . ILE A 1 171 ? 6.606 -2.786 -3.239 1.00 95.94 171 ILE A O 1
ATOM 1366 N N . PRO A 1 172 ? 5.858 -2.030 -5.226 1.00 94.81 172 PRO A N 1
ATOM 1367 C CA . PRO A 1 172 ? 5.165 -3.262 -5.582 1.00 94.81 172 PRO A CA 1
ATOM 1368 C C . PRO A 1 172 ? 6.155 -4.278 -6.175 1.00 94.81 172 PRO A C 1
ATOM 1370 O O . PRO A 1 172 ? 6.304 -4.379 -7.390 1.00 94.81 172 PRO A O 1
ATOM 1373 N N . PHE A 1 173 ? 6.838 -5.045 -5.322 1.00 95.44 173 PHE A N 1
ATOM 1374 C CA . PHE A 1 173 ? 7.899 -5.976 -5.745 1.00 95.44 173 PHE A CA 1
ATOM 1375 C C . PHE A 1 173 ? 7.464 -6.990 -6.816 1.00 95.44 173 PHE A C 1
ATOM 1377 O O . PHE A 1 173 ? 8.278 -7.375 -7.645 1.00 95.44 173 PHE A O 1
ATOM 1384 N N . HIS A 1 174 ? 6.190 -7.393 -6.834 1.00 94.62 174 HIS A N 1
ATOM 1385 C CA . HIS A 1 174 ? 5.683 -8.407 -7.764 1.00 94.62 174 HIS A CA 1
ATOM 1386 C C . HIS A 1 174 ? 5.721 -7.992 -9.246 1.00 94.62 174 HIS A C 1
ATOM 1388 O O . HIS A 1 174 ? 5.791 -8.858 -10.109 1.00 94.62 174 HIS A O 1
ATOM 1394 N N . ILE A 1 175 ? 5.664 -6.691 -9.552 1.00 96.19 175 ILE A N 1
ATOM 1395 C CA . ILE A 1 175 ? 5.635 -6.196 -10.943 1.00 96.19 175 ILE A CA 1
ATOM 1396 C C . ILE A 1 175 ? 7.009 -5.736 -11.446 1.00 96.19 175 ILE A C 1
ATOM 1398 O O . ILE A 1 175 ? 7.119 -5.185 -12.548 1.00 96.19 175 ILE A O 1
ATOM 1402 N N . LEU A 1 176 ? 8.045 -5.889 -10.621 1.00 97.38 176 LEU A N 1
ATOM 1403 C CA . LEU A 1 176 ? 9.378 -5.425 -10.967 1.00 97.38 176 LEU A CA 1
ATOM 1404 C C . LEU A 1 176 ? 10.074 -6.371 -11.944 1.00 97.38 176 LEU A C 1
ATOM 1406 O O . LEU A 1 176 ? 9.947 -7.586 -11.840 1.00 97.38 176 LEU A O 1
ATOM 1410 N N . ASP A 1 177 ? 10.853 -5.801 -12.858 1.00 97.94 177 ASP A N 1
ATOM 1411 C CA . ASP A 1 177 ? 11.898 -6.532 -13.569 1.00 97.94 177 ASP A CA 1
ATOM 1412 C C . ASP A 1 177 ? 12.992 -6.952 -12.570 1.00 97.94 177 ASP A C 1
ATOM 1414 O O . ASP A 1 177 ? 13.476 -6.134 -11.778 1.00 97.94 177 ASP A O 1
ATOM 1418 N N . ASP A 1 178 ? 13.404 -8.222 -12.617 1.00 97.00 178 ASP A N 1
ATOM 1419 C CA . ASP A 1 178 ? 14.382 -8.811 -11.689 1.00 97.00 178 ASP A CA 1
ATOM 1420 C C . ASP A 1 178 ? 15.697 -8.017 -11.620 1.00 97.00 178 ASP A C 1
ATOM 1422 O O . ASP A 1 178 ? 16.336 -7.929 -10.568 1.00 97.00 178 ASP A O 1
ATOM 1426 N N . ARG A 1 179 ? 16.097 -7.371 -12.723 1.00 97.88 179 ARG A N 1
ATOM 1427 C CA . ARG A 1 179 ? 17.337 -6.581 -12.816 1.00 97.88 179 ARG A CA 1
ATOM 1428 C C . ARG A 1 179 ? 17.280 -5.282 -12.011 1.00 97.88 179 ARG A C 1
ATOM 1430 O O . ARG A 1 179 ? 18.315 -4.627 -11.855 1.00 97.88 179 ARG A O 1
ATOM 1437 N N . LEU A 1 180 ? 16.104 -4.908 -11.506 1.00 98.06 180 LEU A N 1
ATOM 1438 C CA . LEU A 1 180 ? 15.887 -3.759 -10.628 1.00 98.06 180 LEU A CA 1
ATOM 1439 C C . LEU A 1 180 ? 15.773 -4.129 -9.145 1.00 98.06 180 LEU A C 1
ATOM 1441 O O . LEU A 1 180 ? 15.718 -3.222 -8.312 1.00 98.06 180 LEU A O 1
ATOM 1445 N N . LEU A 1 181 ? 15.762 -5.420 -8.790 1.00 97.31 181 LEU A N 1
ATOM 1446 C CA . LEU A 1 181 ? 15.478 -5.865 -7.424 1.00 97.31 181 LEU A CA 1
ATOM 1447 C C . LEU A 1 181 ? 16.433 -5.254 -6.388 1.00 97.31 181 LEU A C 1
ATOM 1449 O O . LEU A 1 181 ? 15.992 -4.765 -5.352 1.00 97.31 181 LEU A O 1
ATOM 1453 N N . GLU A 1 182 ? 17.735 -5.213 -6.671 1.00 96.06 182 GLU A N 1
ATOM 1454 C CA . GLU A 1 182 ? 18.705 -4.632 -5.732 1.00 96.06 182 GLU A CA 1
ATOM 1455 C C . GLU A 1 182 ? 18.500 -3.124 -5.518 1.00 96.06 182 GLU A C 1
ATOM 1457 O O . GLU A 1 182 ? 18.676 -2.624 -4.408 1.00 96.06 182 GLU A O 1
ATOM 1462 N N . PHE A 1 183 ? 18.061 -2.401 -6.554 1.00 97.50 183 PHE A N 1
ATOM 1463 C CA . PHE A 1 183 ? 17.750 -0.978 -6.449 1.00 97.50 183 PHE A CA 1
ATOM 1464 C C . PHE A 1 183 ? 16.459 -0.755 -5.667 1.00 97.50 183 PHE A C 1
ATOM 1466 O O . PHE A 1 183 ? 16.370 0.190 -4.887 1.00 97.50 183 PHE A O 1
ATOM 1473 N N . ALA A 1 184 ? 15.480 -1.647 -5.832 1.00 97.19 184 ALA A N 1
ATOM 1474 C CA . ALA A 1 184 ? 14.245 -1.627 -5.064 1.00 97.19 184 ALA A CA 1
ATOM 1475 C C . ALA A 1 184 ? 14.494 -1.841 -3.563 1.00 97.19 184 ALA A C 1
ATOM 1477 O O . ALA A 1 184 ? 13.893 -1.152 -2.742 1.00 97.19 184 ALA A O 1
ATOM 1478 N N . LEU A 1 185 ? 15.416 -2.737 -3.196 1.00 96.00 185 LEU A N 1
ATOM 1479 C CA . LEU A 1 185 ? 15.747 -3.017 -1.794 1.00 96.00 185 LEU A CA 1
ATOM 1480 C C . LEU A 1 185 ? 16.346 -1.809 -1.059 1.00 96.00 185 LEU A C 1
ATOM 1482 O O . LEU A 1 185 ? 16.081 -1.635 0.126 1.00 96.00 185 LEU A O 1
ATOM 1486 N N . ILE A 1 186 ? 17.120 -0.960 -1.744 1.00 94.94 186 ILE A N 1
ATOM 1487 C CA . ILE A 1 186 ? 17.727 0.244 -1.141 1.00 94.94 186 ILE A CA 1
ATOM 1488 C C . ILE A 1 186 ? 16.871 1.506 -1.307 1.00 94.94 186 ILE A C 1
ATOM 1490 O O . ILE A 1 186 ? 17.254 2.582 -0.844 1.00 94.94 186 ILE A O 1
ATOM 1494 N N . PHE A 1 187 ? 15.743 1.412 -2.013 1.00 95.75 187 PHE A N 1
ATOM 1495 C CA . PHE A 1 187 ? 14.991 2.571 -2.483 1.00 95.75 187 PHE A CA 1
ATOM 1496 C C . PHE A 1 187 ? 14.406 3.422 -1.353 1.00 95.75 187 PHE A C 1
ATOM 1498 O O . PHE A 1 187 ? 14.367 4.644 -1.482 1.00 95.75 187 PHE A O 1
ATOM 1505 N N . SER A 1 188 ? 13.950 2.802 -0.258 1.00 91.75 188 SER A N 1
ATOM 1506 C CA . SER A 1 188 ? 13.384 3.531 0.887 1.00 91.75 188 SER A CA 1
ATOM 1507 C C . SER A 1 188 ? 14.381 4.525 1.477 1.00 91.75 188 SER A C 1
ATOM 1509 O O . SER A 1 188 ? 14.003 5.633 1.857 1.00 91.75 188 SER A O 1
ATOM 1511 N N . ASP A 1 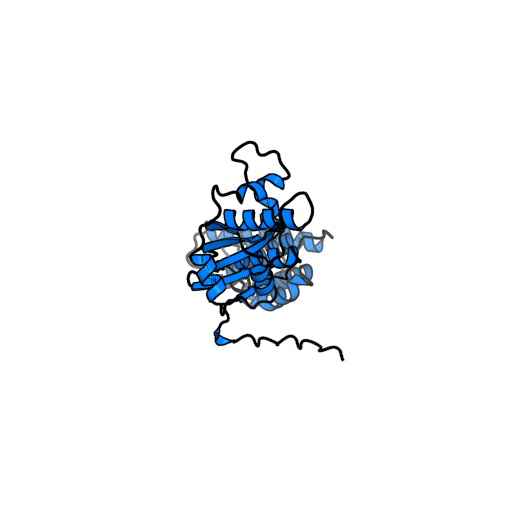189 ? 15.654 4.133 1.497 1.00 92.75 189 ASP A N 1
ATOM 1512 C CA . ASP A 1 189 ? 16.723 4.868 2.160 1.00 92.75 189 ASP A CA 1
ATOM 1513 C C . ASP A 1 189 ? 17.459 5.779 1.170 1.00 92.75 189 ASP A C 1
ATOM 1515 O O . ASP A 1 189 ? 17.837 6.900 1.508 1.00 92.75 189 ASP A O 1
ATOM 1519 N N . ASN A 1 190 ? 17.642 5.313 -0.072 1.00 93.31 190 ASN A N 1
ATOM 1520 C CA . ASN A 1 190 ? 18.438 5.976 -1.106 1.00 93.31 190 ASN A CA 1
ATOM 1521 C C . ASN A 1 190 ? 17.731 5.982 -2.480 1.00 93.31 190 ASN A C 1
ATOM 1523 O O . ASN A 1 190 ? 18.260 5.429 -3.453 1.00 93.31 190 ASN A O 1
ATOM 1527 N N . PRO A 1 191 ? 16.561 6.638 -2.613 1.00 93.25 191 PRO A N 1
ATOM 1528 C CA . PRO A 1 191 ? 15.767 6.594 -3.843 1.00 93.25 191 PRO A CA 1
ATOM 1529 C C . PRO A 1 191 ? 16.488 7.225 -5.041 1.00 93.25 191 PRO A C 1
ATOM 1531 O O . PRO A 1 191 ? 16.402 6.717 -6.157 1.00 93.25 191 PRO A O 1
ATOM 1534 N N . ASP A 1 192 ? 17.234 8.312 -4.823 1.00 91.44 192 ASP A N 1
ATOM 1535 C CA . ASP A 1 192 ? 18.001 8.973 -5.883 1.00 91.44 192 ASP A CA 1
ATOM 1536 C C . ASP A 1 192 ? 19.079 8.058 -6.470 1.00 91.44 192 ASP A C 1
ATOM 1538 O O . ASP A 1 192 ? 19.226 7.989 -7.690 1.00 91.44 192 ASP A O 1
ATOM 1542 N N . THR A 1 193 ? 19.820 7.353 -5.612 1.00 92.50 193 THR A N 1
ATOM 1543 C CA . THR A 1 193 ? 20.860 6.405 -6.030 1.00 92.50 193 THR A CA 1
ATOM 1544 C C . THR A 1 193 ? 20.239 5.236 -6.784 1.00 92.50 193 THR A C 1
ATOM 1546 O O . THR A 1 193 ? 20.653 4.962 -7.908 1.00 92.50 193 THR A O 1
ATOM 1549 N N . ALA A 1 194 ? 19.187 4.626 -6.224 1.00 95.75 194 ALA A N 1
ATOM 1550 C CA . ALA A 1 194 ? 18.460 3.520 -6.844 1.00 95.75 194 ALA A CA 1
ATOM 1551 C C . ALA A 1 194 ? 18.005 3.851 -8.276 1.00 95.75 194 ALA A C 1
ATOM 1553 O O . ALA A 1 194 ? 18.254 3.090 -9.210 1.00 95.75 194 ALA A O 1
ATOM 1554 N N . ILE A 1 195 ? 17.387 5.020 -8.467 1.00 95.44 195 ILE A N 1
ATOM 1555 C CA . ILE A 1 195 ? 16.900 5.461 -9.777 1.00 95.44 195 ILE A CA 1
ATOM 1556 C C . ILE A 1 195 ? 18.065 5.784 -10.725 1.00 95.44 195 ILE A C 1
ATOM 1558 O O . ILE A 1 195 ? 18.066 5.347 -11.878 1.00 95.44 195 ILE A O 1
ATOM 1562 N N . LYS A 1 196 ? 19.068 6.550 -10.271 1.00 93.56 196 LYS A N 1
ATOM 1563 C CA . LYS A 1 196 ? 20.207 6.961 -11.114 1.00 93.56 196 LYS A CA 1
ATOM 1564 C C . LYS A 1 196 ? 20.997 5.762 -11.624 1.00 93.56 196 LYS A C 1
ATOM 1566 O O . LYS A 1 196 ? 21.333 5.729 -12.812 1.00 93.56 196 LYS A O 1
ATOM 1571 N N . ASP A 1 197 ? 21.271 4.802 -10.748 1.00 95.31 197 ASP A N 1
ATOM 1572 C CA . ASP A 1 197 ? 21.993 3.585 -11.101 1.00 95.31 197 ASP A CA 1
ATOM 1573 C C . ASP A 1 197 ? 21.152 2.646 -11.960 1.00 95.31 197 ASP A C 1
ATOM 1575 O O . ASP A 1 197 ? 21.677 2.078 -12.918 1.00 95.31 197 ASP A O 1
ATOM 1579 N N . GLY A 1 198 ? 19.846 2.565 -11.711 1.00 96.94 198 GLY A N 1
ATOM 1580 C CA . GLY A 1 198 ? 18.940 1.813 -12.567 1.00 96.94 198 GLY A CA 1
ATOM 1581 C C . GLY A 1 198 ? 18.872 2.361 -14.001 1.00 96.94 198 GLY A C 1
ATOM 1582 O O . GLY A 1 198 ? 18.946 1.579 -14.949 1.00 96.94 198 GLY A O 1
ATOM 1583 N N . PHE A 1 199 ? 18.834 3.687 -14.193 1.00 96.88 199 PHE A N 1
ATOM 1584 C CA . PHE A 1 199 ? 18.943 4.296 -15.530 1.00 96.88 199 PHE A CA 1
ATOM 1585 C C . PHE A 1 199 ? 20.302 4.033 -16.182 1.00 96.88 199 PHE A C 1
ATOM 1587 O O . PHE A 1 199 ? 20.357 3.679 -17.356 1.00 96.88 199 PHE A O 1
ATOM 1594 N N . ARG A 1 200 ? 21.395 4.178 -15.423 1.00 95.38 200 ARG A N 1
ATOM 1595 C CA . ARG A 1 200 ? 22.752 3.928 -15.927 1.00 95.38 200 ARG A CA 1
ATOM 1596 C C . ARG A 1 200 ? 22.905 2.488 -16.415 1.00 95.38 200 ARG A C 1
ATOM 1598 O O . ARG A 1 200 ? 23.468 2.261 -17.478 1.00 95.38 200 ARG A O 1
ATOM 1605 N N . ARG A 1 201 ? 22.377 1.520 -15.661 1.00 97.50 201 ARG A N 1
ATOM 1606 C CA . ARG A 1 201 ? 22.371 0.109 -16.060 1.00 97.50 201 ARG A CA 1
ATOM 1607 C C . ARG A 1 201 ? 21.554 -0.121 -17.328 1.00 97.50 201 ARG A C 1
ATOM 1609 O O . ARG A 1 201 ? 22.019 -0.838 -18.206 1.00 97.50 201 ARG A O 1
ATOM 1616 N N . LEU A 1 202 ? 20.380 0.499 -17.444 1.00 97.88 202 LEU A N 1
ATOM 1617 C CA . LEU A 1 202 ? 19.555 0.393 -18.647 1.00 97.88 202 LEU A CA 1
ATOM 1618 C C . LEU A 1 202 ? 20.288 0.927 -19.886 1.00 97.88 202 LEU A C 1
ATOM 1620 O O . LEU A 1 202 ? 20.265 0.286 -20.933 1.00 97.88 202 LEU A O 1
ATOM 1624 N N . GLU A 1 203 ? 20.970 2.072 -19.762 1.00 96.62 203 GLU A N 1
ATOM 1625 C CA . GLU A 1 203 ? 21.808 2.619 -20.837 1.00 96.62 203 GLU A CA 1
ATOM 1626 C C . GLU A 1 203 ? 22.900 1.634 -21.262 1.00 96.62 203 GLU A C 1
ATOM 1628 O O . GLU A 1 203 ? 23.056 1.392 -22.456 1.00 96.62 203 GLU A O 1
ATOM 1633 N N . THR A 1 204 ? 23.612 1.023 -20.308 1.00 97.50 204 THR A N 1
ATOM 1634 C CA . THR A 1 204 ? 24.632 0.005 -20.606 1.00 97.50 204 THR A CA 1
ATOM 1635 C C . THR A 1 204 ? 24.039 -1.189 -21.355 1.00 97.50 204 THR A C 1
ATOM 1637 O O . THR A 1 204 ? 24.573 -1.575 -22.390 1.00 97.50 204 THR A O 1
ATOM 1640 N N . ILE A 1 205 ? 22.905 -1.724 -20.897 1.00 97.81 205 ILE A N 1
ATOM 1641 C CA . ILE A 1 205 ? 22.241 -2.868 -21.541 1.00 97.81 205 ILE A CA 1
ATOM 1642 C C . ILE A 1 205 ? 21.859 -2.536 -22.990 1.00 97.81 205 ILE A C 1
ATOM 1644 O O . ILE A 1 205 ? 22.134 -3.313 -23.904 1.00 97.81 205 ILE A O 1
ATOM 1648 N N . ILE A 1 206 ? 21.245 -1.373 -23.224 1.00 97.50 206 ILE A N 1
ATOM 1649 C CA . ILE A 1 206 ? 20.827 -0.967 -24.573 1.00 97.50 206 ILE A CA 1
ATOM 1650 C C . ILE A 1 206 ? 22.044 -0.714 -25.467 1.00 97.50 206 ILE A C 1
ATOM 1652 O O . ILE A 1 206 ? 22.036 -1.137 -26.620 1.00 97.50 206 ILE A O 1
ATOM 1656 N N . SER A 1 207 ? 23.090 -0.070 -24.946 1.00 97.31 207 SER A N 1
ATOM 1657 C CA . SER A 1 207 ? 24.353 0.171 -25.656 1.00 97.31 207 SER A CA 1
ATOM 1658 C C . SER A 1 207 ? 24.990 -1.135 -26.136 1.00 97.31 207 SER A C 1
ATOM 1660 O O . SER A 1 207 ? 25.302 -1.273 -27.322 1.00 97.31 207 SER A O 1
ATOM 1662 N N . GLU A 1 208 ? 25.085 -2.129 -25.251 1.00 97.12 208 GLU A N 1
ATOM 1663 C CA . GLU A 1 208 ? 25.621 -3.453 -25.572 1.00 97.12 208 GLU A CA 1
ATOM 1664 C C . GLU A 1 208 ? 24.758 -4.176 -26.610 1.00 97.12 208 GLU A C 1
ATOM 1666 O O . GLU A 1 208 ? 25.275 -4.704 -27.595 1.00 97.12 208 GLU A O 1
ATOM 1671 N N . ARG A 1 209 ? 23.431 -4.161 -26.438 1.00 96.62 209 ARG A N 1
ATOM 1672 C CA . ARG A 1 209 ? 22.504 -4.841 -27.350 1.00 96.62 209 ARG A CA 1
ATOM 1673 C C . ARG A 1 209 ? 22.424 -4.197 -28.729 1.00 96.62 209 ARG A C 1
ATOM 1675 O O . ARG A 1 209 ? 22.281 -4.918 -29.712 1.00 96.62 209 ARG A O 1
ATOM 1682 N N . ALA A 1 210 ? 22.482 -2.873 -28.808 1.00 95.62 210 ALA A N 1
ATOM 1683 C CA . ALA A 1 210 ? 22.451 -2.127 -30.062 1.00 95.62 210 ALA A CA 1
ATOM 1684 C C . ALA A 1 210 ? 23.830 -2.053 -30.742 1.00 95.62 210 ALA A C 1
ATOM 1686 O O . ALA A 1 210 ? 23.913 -1.642 -31.897 1.00 95.62 210 ALA A O 1
ATOM 1687 N N . ASN A 1 211 ? 24.900 -2.444 -30.037 1.00 95.44 211 ASN A N 1
ATOM 1688 C CA . ASN A 1 211 ? 26.292 -2.254 -30.441 1.00 95.44 211 ASN A CA 1
ATOM 1689 C C . ASN A 1 211 ? 26.628 -0.779 -30.758 1.00 95.44 211 ASN A C 1
ATOM 1691 O O . ASN A 1 211 ? 27.291 -0.474 -31.751 1.00 95.44 211 ASN A O 1
ATOM 1695 N N . ILE A 1 212 ? 26.152 0.134 -29.906 1.00 94.94 212 ILE A N 1
ATOM 1696 C CA . ILE A 1 212 ? 26.363 1.587 -30.005 1.00 94.94 212 ILE A CA 1
ATOM 1697 C C . ILE A 1 212 ? 27.079 2.040 -28.734 1.00 94.94 212 ILE A C 1
ATOM 1699 O O . ILE A 1 212 ? 26.480 2.032 -27.661 1.00 94.94 212 ILE A O 1
ATOM 1703 N N . HIS A 1 213 ? 28.348 2.441 -28.843 1.00 92.94 213 HIS A N 1
ATOM 1704 C CA . HIS A 1 213 ? 29.215 2.731 -27.682 1.00 92.94 213 HIS A CA 1
ATOM 1705 C C . HIS A 1 213 ? 29.614 4.206 -27.554 1.00 92.94 213 HIS A C 1
ATOM 1707 O O . HIS A 1 213 ? 30.169 4.617 -26.539 1.00 92.94 213 HIS A O 1
ATOM 1713 N N . ASP A 1 214 ? 29.362 5.008 -28.585 1.00 92.31 214 ASP A N 1
ATOM 1714 C CA . ASP A 1 214 ? 29.737 6.422 -28.681 1.00 92.31 214 ASP A CA 1
ATOM 1715 C C . ASP A 1 214 ? 28.580 7.381 -28.348 1.00 92.31 214 ASP A C 1
ATOM 1717 O O . ASP A 1 214 ? 28.749 8.604 -28.356 1.00 92.31 214 ASP A O 1
ATOM 1721 N N . GLU A 1 215 ? 27.405 6.841 -28.022 1.00 92.88 215 GLU A N 1
ATOM 1722 C CA . GLU A 1 215 ? 26.205 7.608 -27.705 1.00 92.88 215 GLU A CA 1
ATOM 1723 C C . GLU A 1 215 ? 25.677 7.280 -26.309 1.00 92.88 215 GLU A C 1
ATOM 1725 O O . GLU A 1 215 ? 25.747 6.147 -25.845 1.00 92.88 215 GLU A O 1
ATOM 1730 N N . VAL A 1 216 ? 25.105 8.289 -25.647 1.00 91.31 216 VAL A N 1
ATOM 1731 C CA . VAL A 1 216 ? 24.498 8.167 -24.314 1.00 91.31 216 VAL A CA 1
ATOM 1732 C C . VAL A 1 216 ? 23.145 8.876 -24.260 1.00 91.31 216 VAL A C 1
ATOM 1734 O O . VAL A 1 216 ? 22.831 9.741 -25.090 1.00 91.31 216 VAL A O 1
ATOM 1737 N N . GLY A 1 217 ? 22.336 8.515 -23.270 1.00 90.38 217 GLY A N 1
ATOM 1738 C CA . GLY A 1 217 ? 21.035 9.096 -22.981 1.00 90.38 217 GLY A CA 1
ATOM 1739 C C . GLY A 1 217 ? 20.066 9.058 -24.158 1.00 90.38 217 GLY A C 1
ATOM 1740 O O . GLY A 1 217 ? 19.915 8.059 -24.857 1.00 90.38 217 GLY A O 1
ATOM 1741 N N . VAL A 1 218 ? 19.399 10.189 -24.400 1.00 93.50 218 VAL A N 1
ATOM 1742 C CA . VAL A 1 218 ? 18.374 10.319 -25.451 1.00 93.50 218 VAL A CA 1
ATOM 1743 C C . VAL A 1 218 ? 18.914 9.975 -26.842 1.00 93.50 218 VAL A C 1
ATOM 1745 O O . VAL A 1 218 ? 18.173 9.419 -27.656 1.00 93.50 218 VAL A O 1
ATOM 1748 N N . LYS A 1 219 ? 20.188 10.287 -27.121 1.00 93.94 219 LYS A N 1
ATOM 1749 C CA . LYS A 1 219 ? 20.808 10.008 -28.422 1.00 93.94 219 LYS A CA 1
ATOM 1750 C C . LYS A 1 219 ? 20.916 8.499 -28.652 1.00 93.94 219 LYS A C 1
ATOM 1752 O O . LYS A 1 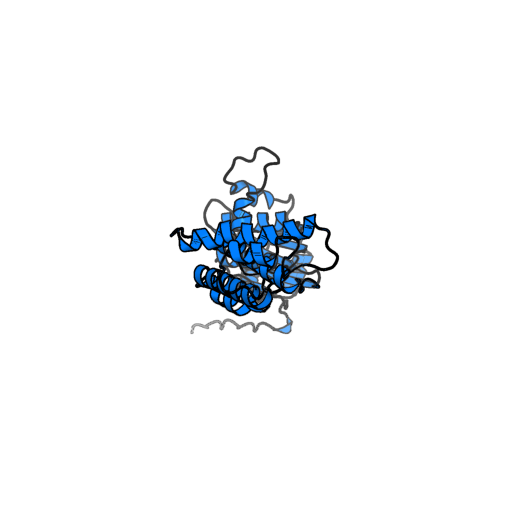219 ? 20.376 8.017 -29.641 1.00 93.94 219 LYS A O 1
ATOM 1757 N N . LEU A 1 220 ? 21.460 7.775 -27.669 1.00 95.62 220 LEU A N 1
ATOM 1758 C CA . LEU A 1 220 ? 21.562 6.315 -27.684 1.00 95.62 220 LEU A CA 1
ATOM 1759 C C . LEU A 1 220 ? 20.204 5.652 -27.935 1.00 95.62 220 LEU A C 1
ATOM 1761 O O . LEU A 1 220 ? 20.077 4.819 -28.825 1.00 95.62 220 LEU A O 1
ATOM 1765 N N . PHE A 1 221 ? 19.168 6.039 -27.186 1.00 95.44 221 PHE A N 1
ATOM 1766 C CA . PHE A 1 221 ? 17.841 5.429 -27.337 1.00 95.44 221 PHE A CA 1
ATOM 1767 C C . PHE A 1 221 ? 17.196 5.735 -28.684 1.00 95.44 221 PHE A C 1
ATOM 1769 O O . PHE A 1 221 ? 16.494 4.892 -29.240 1.00 95.44 221 PHE A O 1
ATOM 1776 N N . SER A 1 222 ? 17.447 6.930 -29.219 1.00 95.00 222 SER A N 1
ATOM 1777 C CA . SER A 1 222 ? 16.983 7.279 -30.557 1.00 95.00 222 SER A CA 1
ATOM 1778 C C . SER A 1 222 ? 17.651 6.379 -31.592 1.00 95.00 222 SER A C 1
ATOM 1780 O O . SER A 1 222 ? 16.953 5.740 -32.366 1.00 95.00 222 SER A O 1
ATOM 1782 N N . SER A 1 223 ? 18.974 6.246 -31.562 1.00 95.00 223 SER A N 1
ATOM 1783 C CA . SER A 1 223 ? 19.703 5.409 -32.519 1.00 95.00 223 SER A CA 1
ATOM 1784 C C . SER A 1 223 ? 19.412 3.914 -32.360 1.00 95.00 223 SER A C 1
ATOM 1786 O O . SER A 1 223 ? 19.419 3.186 -33.347 1.00 95.00 223 SER A O 1
ATOM 1788 N N . ALA A 1 224 ? 19.117 3.451 -31.141 1.00 96.12 224 ALA A N 1
ATOM 1789 C CA . ALA A 1 224 ? 18.825 2.047 -30.866 1.00 96.12 224 ALA A CA 1
ATOM 1790 C C . ALA A 1 224 ? 17.443 1.595 -31.374 1.00 96.12 224 ALA A C 1
ATOM 1792 O O . ALA A 1 224 ? 17.313 0.448 -31.798 1.00 96.12 224 ALA A O 1
ATOM 1793 N N . PHE A 1 225 ? 16.426 2.469 -31.339 1.00 95.06 225 PHE A N 1
ATOM 1794 C CA . PHE A 1 225 ? 15.025 2.083 -31.586 1.00 95.06 225 PHE A CA 1
ATOM 1795 C C . PHE A 1 225 ? 14.295 2.898 -32.666 1.00 95.06 225 PHE A C 1
ATOM 1797 O O . PHE A 1 225 ? 13.257 2.455 -33.163 1.00 95.06 225 PHE A O 1
ATOM 1804 N N . LEU A 1 226 ? 14.773 4.098 -33.016 1.00 90.06 226 LEU A N 1
ATOM 1805 C CA . LEU A 1 226 ? 14.136 4.970 -34.007 1.00 90.06 226 LEU A CA 1
ATOM 1806 C C . LEU A 1 226 ? 14.876 4.919 -35.345 1.00 90.06 226 LEU A C 1
ATOM 1808 O O . LEU A 1 226 ? 16.078 5.147 -35.430 1.00 90.06 226 LEU A O 1
ATOM 1812 N N . GLY A 1 227 ? 14.111 4.712 -36.416 1.00 83.06 227 GLY A N 1
ATOM 1813 C CA . GLY A 1 227 ? 14.607 4.706 -37.792 1.00 83.06 227 GLY A CA 1
ATOM 1814 C C . GLY A 1 227 ? 14.427 3.355 -38.473 1.00 83.06 227 GLY A C 1
ATOM 1815 O O . GLY A 1 227 ? 14.226 2.332 -37.825 1.00 83.06 227 GLY A O 1
ATOM 1816 N N . ASP A 1 228 ? 14.486 3.355 -39.804 1.00 77.19 228 ASP A N 1
ATOM 1817 C CA . ASP A 1 228 ? 14.285 2.132 -40.591 1.00 77.19 228 ASP A CA 1
ATOM 1818 C C . ASP A 1 228 ? 15.475 1.150 -40.461 1.00 77.19 228 ASP A C 1
ATOM 1820 O O . ASP A 1 228 ? 15.317 -0.032 -40.741 1.00 77.19 228 ASP A O 1
ATOM 1824 N N . ALA A 1 229 ? 16.636 1.624 -39.987 1.00 84.06 229 ALA A N 1
ATOM 1825 C CA . ALA A 1 229 ? 17.843 0.830 -39.719 1.00 84.06 229 ALA A CA 1
ATOM 1826 C C . ALA A 1 229 ? 18.156 0.686 -38.213 1.00 84.06 229 ALA A C 1
ATOM 1828 O O . ALA A 1 229 ? 19.301 0.428 -37.846 1.00 84.06 229 ALA A O 1
ATOM 1829 N N . ALA A 1 230 ? 17.166 0.902 -37.339 1.00 92.25 230 ALA A N 1
ATOM 1830 C CA . ALA A 1 230 ? 17.350 0.748 -35.899 1.00 92.25 230 ALA A CA 1
ATOM 1831 C C . ALA A 1 230 ? 17.714 -0.713 -35.552 1.00 92.25 230 ALA A C 1
ATOM 1833 O O . ALA A 1 230 ? 17.022 -1.628 -36.009 1.00 92.25 230 ALA A O 1
ATOM 1834 N N . PRO A 1 231 ? 18.768 -0.958 -34.749 1.00 94.50 231 PRO A N 1
ATOM 1835 C CA . PRO A 1 231 ? 19.237 -2.306 -34.433 1.00 94.50 231 PRO A CA 1
ATOM 1836 C C . PRO A 1 231 ? 18.260 -3.082 -33.547 1.00 94.50 231 PRO A C 1
ATOM 1838 O O . PRO A 1 231 ? 18.236 -4.309 -33.599 1.00 94.50 231 PRO A O 1
ATOM 1841 N N . LEU A 1 232 ? 17.432 -2.395 -32.754 1.00 95.56 232 LEU A N 1
ATOM 1842 C CA . LEU A 1 232 ? 16.448 -3.020 -31.880 1.00 95.56 232 LEU A CA 1
ATOM 1843 C C . LEU A 1 232 ? 15.023 -2.678 -32.322 1.00 95.56 232 LEU A C 1
ATOM 1845 O O . LEU A 1 232 ? 14.700 -1.549 -32.692 1.00 95.56 232 LEU A O 1
ATOM 1849 N N . THR A 1 233 ? 14.140 -3.672 -32.273 1.00 94.69 233 THR A N 1
ATOM 1850 C CA . THR A 1 233 ? 12.732 -3.528 -32.654 1.00 94.69 233 THR A CA 1
ATOM 1851 C C . THR A 1 233 ? 11.839 -4.468 -31.849 1.00 94.69 233 THR A C 1
ATOM 1853 O O . THR A 1 233 ? 12.333 -5.287 -31.089 1.00 94.69 233 THR A O 1
ATOM 1856 N N . TRP A 1 234 ? 10.522 -4.389 -32.028 1.00 94.06 234 TRP A N 1
ATOM 1857 C CA . TRP A 1 234 ? 9.565 -5.332 -31.438 1.00 94.06 234 TRP A CA 1
ATOM 1858 C C . TRP A 1 234 ? 8.892 -6.167 -32.533 1.00 94.06 234 TRP A C 1
ATOM 1860 O O . TRP A 1 234 ? 8.606 -5.662 -33.627 1.00 94.06 234 TRP A O 1
ATOM 1870 N N . GLU A 1 235 ? 8.678 -7.455 -32.265 1.00 87.88 235 GLU A N 1
ATOM 1871 C CA . GLU A 1 235 ? 7.984 -8.371 -33.178 1.00 87.88 235 GLU A CA 1
ATOM 1872 C C . GLU A 1 235 ? 6.471 -8.119 -33.167 1.00 87.88 235 GLU A C 1
ATOM 1874 O O . GLU A 1 235 ? 5.912 -7.737 -32.147 1.00 87.88 235 GLU A O 1
ATOM 1879 N N . GLY A 1 236 ? 5.798 -8.305 -34.306 1.00 79.00 236 GLY A N 1
ATOM 1880 C CA . GLY A 1 236 ? 4.332 -8.207 -34.398 1.00 79.00 236 GLY A CA 1
ATOM 1881 C C . GLY A 1 236 ? 3.747 -6.789 -34.363 1.00 79.00 236 GLY A C 1
ATOM 1882 O O . GLY A 1 236 ? 2.592 -6.614 -34.733 1.00 79.00 236 GLY A O 1
ATOM 1883 N N . GLU A 1 237 ? 4.537 -5.775 -34.005 1.00 78.00 237 GLU A N 1
ATOM 1884 C CA . GLU A 1 237 ? 4.051 -4.400 -33.842 1.00 78.00 237 GLU A CA 1
ATOM 1885 C C . GLU A 1 237 ? 3.985 -3.602 -35.152 1.00 78.00 237 GLU A C 1
ATOM 1887 O O . GLU A 1 237 ? 4.895 -3.644 -35.991 1.00 78.00 237 GLU A O 1
ATOM 1892 N N . HIS A 1 238 ? 2.950 -2.773 -35.304 1.00 85.94 238 HIS A N 1
ATOM 1893 C CA . HIS A 1 238 ? 2.882 -1.796 -36.392 1.00 85.94 238 HIS A CA 1
ATOM 1894 C C . HIS A 1 238 ? 3.871 -0.634 -36.182 1.00 85.94 238 HIS A C 1
ATOM 1896 O O . HIS A 1 238 ? 4.256 -0.303 -35.060 1.00 85.94 238 HIS A O 1
ATOM 1902 N N . LYS A 1 239 ? 4.265 0.044 -37.275 1.00 86.06 239 LYS A N 1
ATOM 1903 C CA . LYS A 1 239 ? 5.277 1.126 -37.255 1.00 86.06 239 LYS A CA 1
ATOM 1904 C C . LYS A 1 239 ? 4.978 2.216 -36.213 1.00 86.06 239 LYS A C 1
ATOM 1906 O O . LYS A 1 239 ? 5.904 2.696 -35.569 1.00 86.06 239 LYS A O 1
ATOM 1911 N N . GLY A 1 240 ? 3.708 2.583 -36.031 1.00 89.00 240 GLY A N 1
ATOM 1912 C CA . GLY A 1 240 ? 3.297 3.589 -35.045 1.00 89.00 240 GLY A CA 1
ATOM 1913 C C . GLY A 1 240 ? 3.573 3.174 -33.597 1.00 89.00 240 GLY A C 1
ATOM 1914 O O . GLY A 1 240 ? 4.090 3.977 -32.826 1.00 89.00 240 GLY A O 1
ATOM 1915 N N . GLU A 1 241 ? 3.308 1.916 -33.243 1.00 91.44 241 GLU A N 1
ATOM 1916 C CA . GLU A 1 241 ? 3.526 1.398 -31.886 1.00 91.44 241 GLU A CA 1
ATOM 1917 C C . GLU A 1 241 ? 5.014 1.294 -31.553 1.00 91.44 241 GLU A C 1
ATOM 1919 O O . GLU A 1 241 ? 5.437 1.696 -30.470 1.00 91.44 241 GLU A O 1
ATOM 1924 N N . LYS A 1 242 ? 5.835 0.867 -32.522 1.00 91.44 242 LYS A N 1
ATOM 1925 C CA . LYS A 1 242 ? 7.301 0.863 -32.387 1.00 91.44 242 LYS A CA 1
ATOM 1926 C C . LYS A 1 242 ? 7.845 2.259 -32.082 1.00 91.44 242 LYS A C 1
ATOM 1928 O O . LYS A 1 242 ? 8.664 2.421 -31.181 1.00 91.44 242 LYS A O 1
ATOM 1933 N N . VAL A 1 243 ? 7.359 3.271 -32.805 1.00 93.19 243 VAL A N 1
ATOM 1934 C CA . VAL A 1 243 ? 7.743 4.671 -32.575 1.00 93.19 243 VAL A CA 1
ATOM 1935 C C . VAL A 1 243 ? 7.285 5.146 -31.197 1.00 93.19 243 VAL A C 1
ATOM 1937 O O . VAL A 1 243 ? 8.073 5.764 -30.488 1.00 93.19 243 VAL A O 1
ATOM 1940 N N . ALA A 1 244 ? 6.054 4.831 -30.788 1.00 93.69 244 ALA A N 1
ATOM 1941 C CA . ALA A 1 244 ? 5.537 5.215 -29.476 1.00 93.69 244 ALA A CA 1
ATOM 1942 C C . ALA A 1 244 ? 6.352 4.594 -28.326 1.00 93.69 244 ALA A C 1
ATOM 1944 O O . ALA A 1 244 ? 6.739 5.306 -27.399 1.00 93.69 244 ALA A O 1
ATOM 1945 N N . ARG A 1 245 ? 6.698 3.301 -28.413 1.00 95.19 245 ARG A N 1
ATOM 1946 C CA . ARG A 1 245 ? 7.568 2.628 -27.430 1.00 95.19 245 ARG A CA 1
ATOM 1947 C C . ARG A 1 245 ? 8.944 3.278 -27.361 1.00 95.19 245 ARG A C 1
ATOM 1949 O O . ARG A 1 245 ? 9.401 3.632 -26.281 1.00 95.19 245 ARG A O 1
ATOM 1956 N N . ALA A 1 246 ? 9.578 3.525 -28.504 1.00 94.94 246 ALA A N 1
ATOM 1957 C CA . ALA A 1 246 ? 10.865 4.216 -28.555 1.00 94.94 246 ALA A CA 1
ATOM 1958 C C . ALA A 1 246 ? 10.801 5.641 -27.958 1.00 94.94 246 ALA A C 1
ATOM 1960 O O . ALA A 1 246 ? 11.730 6.093 -27.284 1.00 94.94 246 ALA A O 1
ATOM 1961 N N . GLN A 1 247 ? 9.680 6.343 -28.145 1.00 95.69 247 GLN A N 1
ATOM 1962 C CA . GLN A 1 247 ? 9.431 7.649 -27.530 1.00 95.69 247 GLN A CA 1
ATOM 1963 C C . GLN A 1 247 ? 9.259 7.578 -26.007 1.00 95.69 247 GLN A C 1
ATOM 1965 O O . GLN A 1 247 ? 9.586 8.552 -25.328 1.00 95.69 247 GLN A O 1
ATOM 1970 N N . MET A 1 248 ? 8.822 6.448 -25.441 1.00 96.31 248 MET A N 1
ATOM 1971 C CA . MET A 1 248 ? 8.803 6.274 -23.984 1.00 96.31 248 MET A CA 1
ATOM 1972 C C . MET A 1 248 ? 10.216 6.314 -23.399 1.00 96.31 248 MET A C 1
ATOM 1974 O O . MET A 1 248 ? 10.416 6.976 -22.381 1.00 96.31 248 MET A O 1
ATOM 1978 N N . PHE A 1 249 ? 11.209 5.700 -24.052 1.00 96.62 249 PHE A N 1
ATOM 1979 C CA . PHE A 1 249 ? 12.607 5.764 -23.606 1.00 96.62 249 PHE A CA 1
ATOM 1980 C C . PHE A 1 249 ? 13.138 7.199 -23.614 1.00 96.62 249 PHE A C 1
ATOM 1982 O O . PHE A 1 249 ? 13.599 7.708 -22.589 1.00 96.62 249 PHE A O 1
ATOM 1989 N N . THR A 1 250 ? 13.047 7.879 -24.759 1.00 95.50 250 THR A N 1
ATOM 1990 C CA . THR A 1 250 ? 13.591 9.238 -24.919 1.00 95.50 250 THR A CA 1
ATOM 1991 C C . THR A 1 250 ? 12.846 10.259 -24.060 1.00 95.50 250 THR A C 1
ATOM 1993 O O . THR A 1 250 ? 13.481 11.091 -23.406 1.00 95.50 250 THR A O 1
ATOM 1996 N N . GLY A 1 251 ? 11.516 10.161 -23.996 1.00 95.44 251 GLY A N 1
ATOM 1997 C CA . GLY A 1 251 ? 10.660 11.021 -23.186 1.00 95.44 251 GLY A CA 1
ATOM 1998 C C . GLY A 1 251 ? 10.908 10.851 -21.691 1.00 95.44 251 GLY A C 1
ATOM 1999 O O . GLY A 1 251 ? 11.133 11.840 -20.995 1.00 95.44 251 GLY A O 1
ATOM 2000 N N . THR A 1 252 ? 10.941 9.611 -21.196 1.00 95.12 252 THR A N 1
ATOM 2001 C CA . THR A 1 252 ? 11.162 9.325 -19.768 1.00 95.12 252 THR A CA 1
ATOM 2002 C C . THR A 1 252 ? 12.557 9.762 -19.334 1.00 95.12 252 THR A C 1
ATOM 2004 O O . THR A 1 252 ? 12.710 10.488 -18.351 1.00 95.12 252 THR A O 1
ATOM 2007 N N . PHE A 1 253 ? 13.590 9.399 -20.094 1.00 92.50 253 PHE A N 1
ATOM 2008 C CA . PHE A 1 253 ? 14.961 9.777 -19.762 1.00 92.50 253 PHE A CA 1
ATOM 2009 C C . PHE A 1 253 ? 15.162 11.298 -19.802 1.00 92.50 253 PHE A C 1
ATOM 2011 O O . PHE A 1 253 ? 15.726 11.887 -18.876 1.00 92.50 253 PHE A O 1
ATOM 2018 N N . GLY A 1 254 ? 14.644 11.955 -20.844 1.00 90.94 254 GLY A N 1
ATOM 2019 C CA . GLY A 1 254 ? 14.712 13.406 -20.988 1.00 90.94 254 GLY A CA 1
ATOM 2020 C C . GLY A 1 254 ? 13.960 14.163 -19.890 1.00 90.94 254 GLY A C 1
ATOM 2021 O O . GLY A 1 254 ? 14.451 15.186 -19.410 1.00 90.94 254 GLY A O 1
ATOM 2022 N N . ALA A 1 255 ? 12.799 13.658 -19.466 1.00 90.69 255 ALA A N 1
ATOM 2023 C CA . ALA A 1 255 ? 11.953 14.304 -18.465 1.00 90.69 255 ALA A CA 1
ATOM 2024 C C . ALA A 1 255 ? 12.441 14.110 -17.023 1.00 90.69 255 ALA A C 1
ATOM 2026 O O . ALA A 1 255 ? 12.202 14.984 -16.191 1.00 90.69 255 ALA A O 1
ATOM 2027 N N . TYR A 1 256 ? 13.119 13.000 -16.723 1.00 89.94 256 TYR A N 1
ATOM 2028 C CA . TYR A 1 256 ? 13.415 12.609 -15.344 1.00 89.94 256 TYR A CA 1
ATOM 2029 C C . TYR A 1 256 ? 14.913 12.460 -15.055 1.00 89.94 256 TYR A C 1
ATOM 2031 O O . TYR A 1 256 ? 15.456 13.153 -14.186 1.00 89.94 256 TYR A O 1
ATOM 2039 N N . ARG A 1 257 ? 15.624 11.643 -15.840 1.00 83.06 257 ARG A N 1
ATOM 2040 C CA . ARG A 1 257 ? 17.054 11.379 -15.628 1.00 83.06 257 ARG A CA 1
ATOM 2041 C C . ARG A 1 257 ? 17.917 12.623 -15.847 1.00 83.06 257 ARG A C 1
ATOM 2043 O O . ARG A 1 257 ? 18.851 12.849 -15.073 1.00 83.06 257 ARG A O 1
ATOM 2050 N N . ASN A 1 258 ? 17.593 13.445 -16.848 1.00 77.44 258 ASN A N 1
ATOM 2051 C CA . ASN A 1 258 ? 18.313 14.693 -17.129 1.00 77.44 258 ASN A CA 1
ATOM 2052 C C . ASN A 1 258 ? 18.150 15.726 -15.992 1.00 77.44 258 ASN A C 1
ATOM 2054 O O . ASN A 1 258 ? 19.163 16.182 -15.456 1.00 77.44 258 ASN A O 1
ATOM 2058 N N . PRO A 1 259 ? 16.927 16.082 -15.538 1.00 79.12 259 PRO A N 1
ATOM 2059 C CA . PRO A 1 259 ? 16.766 16.974 -14.391 1.00 79.12 259 PRO A CA 1
ATOM 2060 C C . PRO A 1 259 ? 17.458 16.499 -13.116 1.00 79.12 259 PRO A C 1
ATOM 2062 O O . PRO A 1 259 ? 18.051 17.333 -12.439 1.00 79.12 259 PRO A O 1
ATOM 2065 N N . ARG A 1 260 ? 17.461 15.195 -12.809 1.00 80.12 260 ARG A N 1
ATOM 2066 C CA . ARG A 1 260 ? 18.139 14.658 -11.611 1.00 80.12 260 ARG A CA 1
ATOM 2067 C C . ARG A 1 260 ? 19.660 14.833 -11.595 1.00 80.12 260 ARG A C 1
ATOM 2069 O O . ARG A 1 260 ? 20.265 14.722 -10.528 1.00 80.12 260 ARG A O 1
ATOM 2076 N N . MET A 1 261 ? 20.286 15.083 -12.746 1.00 71.19 261 MET A N 1
ATOM 2077 C CA . MET A 1 261 ? 21.721 15.403 -12.829 1.00 71.19 261 MET A CA 1
ATOM 2078 C C . MET A 1 261 ? 22.018 16.891 -12.753 1.00 71.19 261 MET A C 1
ATOM 2080 O O . MET A 1 261 ? 23.132 17.268 -12.407 1.00 71.19 261 MET A O 1
ATOM 2084 N N . HIS A 1 262 ? 21.048 17.728 -13.110 1.00 68.44 262 HIS A N 1
ATOM 2085 C CA . HIS A 1 262 ? 21.265 19.160 -13.300 1.00 68.44 262 HIS A CA 1
ATOM 2086 C C . HIS A 1 262 ? 20.536 20.033 -12.275 1.00 68.44 262 HIS A C 1
ATOM 2088 O O . HIS A 1 262 ? 20.819 21.224 -12.189 1.00 68.44 262 HIS A O 1
ATOM 2094 N N . LYS A 1 263 ? 19.584 19.480 -11.514 1.00 68.44 263 LYS A N 1
ATOM 2095 C CA . LYS A 1 263 ? 18.770 20.213 -10.539 1.00 68.44 263 LYS A CA 1
ATOM 2096 C C . LYS A 1 263 ? 18.798 19.506 -9.187 1.00 68.44 263 LYS A C 1
ATOM 2098 O O . LYS A 1 263 ? 18.361 18.365 -9.075 1.00 68.44 263 LYS A O 1
ATOM 2103 N N . GLU A 1 264 ? 19.207 20.222 -8.143 1.00 63.38 264 GLU A N 1
ATOM 2104 C CA . GLU A 1 264 ? 19.116 19.780 -6.741 1.00 63.38 264 GLU A CA 1
ATOM 2105 C C . GLU A 1 264 ? 17.682 19.926 -6.195 1.00 63.38 264 GLU A C 1
ATOM 2107 O O . GLU A 1 264 ? 17.434 20.568 -5.175 1.00 63.38 264 GLU A O 1
ATOM 2112 N N . LYS A 1 265 ? 16.681 19.381 -6.897 1.00 73.56 265 LYS A N 1
ATOM 2113 C CA . LYS A 1 265 ? 15.302 19.387 -6.393 1.00 73.56 265 LYS A CA 1
ATOM 2114 C C . LYS A 1 265 ? 15.074 18.147 -5.533 1.00 73.56 265 LYS A C 1
ATOM 2116 O O . LYS A 1 265 ? 15.073 17.036 -6.049 1.00 73.56 265 LYS A O 1
ATOM 2121 N N . LYS A 1 266 ? 14.795 18.342 -4.241 1.00 76.38 266 LYS A N 1
ATOM 2122 C CA . LYS A 1 266 ? 14.357 17.258 -3.352 1.00 76.38 266 LYS A CA 1
ATOM 2123 C C . LYS A 1 266 ? 12.957 16.788 -3.763 1.00 76.38 266 LYS A C 1
ATOM 2125 O O . LYS A 1 266 ? 12.004 17.565 -3.706 1.00 76.38 266 LYS A O 1
ATOM 2130 N N . MET A 1 267 ? 12.848 15.538 -4.201 1.00 84.00 267 MET A N 1
ATOM 2131 C CA . MET A 1 267 ? 11.585 14.908 -4.596 1.00 84.00 267 MET A CA 1
ATOM 2132 C C . MET A 1 267 ? 10.962 14.155 -3.416 1.00 84.00 267 MET A C 1
ATOM 2134 O O . MET A 1 267 ? 11.663 13.643 -2.542 1.00 84.00 267 MET A O 1
ATOM 2138 N N . THR A 1 268 ? 9.633 14.103 -3.377 1.00 90.25 268 THR A N 1
ATOM 2139 C CA . THR A 1 268 ? 8.872 13.315 -2.398 1.00 90.25 268 THR A CA 1
ATOM 2140 C C . THR A 1 268 ? 9.013 11.816 -2.670 1.00 90.25 268 THR A C 1
ATOM 2142 O O . THR A 1 268 ? 9.264 11.404 -3.804 1.00 90.25 268 THR A O 1
ATOM 2145 N N . GLY A 1 269 ? 8.778 10.973 -1.656 1.00 90.50 269 GLY A N 1
ATOM 2146 C CA . GLY A 1 269 ? 8.781 9.513 -1.832 1.00 90.50 269 GLY A CA 1
ATOM 2147 C C . GLY A 1 269 ? 7.827 9.054 -2.940 1.00 90.50 269 GLY A C 1
ATOM 2148 O O . GLY A 1 269 ? 8.200 8.241 -3.778 1.00 90.50 269 GLY A O 1
ATOM 2149 N N . ALA A 1 270 ? 6.631 9.650 -3.020 1.00 92.00 270 ALA A N 1
ATOM 2150 C CA . ALA A 1 270 ? 5.654 9.341 -4.065 1.00 92.00 270 ALA A CA 1
ATOM 2151 C C . ALA A 1 270 ? 6.133 9.743 -5.470 1.00 92.00 270 ALA A C 1
ATOM 2153 O O . ALA A 1 270 ? 5.853 9.039 -6.436 1.00 92.00 270 ALA A O 1
ATOM 2154 N N . GLU A 1 271 ? 6.817 10.882 -5.610 1.00 93.00 271 GLU A N 1
ATOM 2155 C CA . GLU A 1 271 ? 7.420 11.289 -6.886 1.00 93.00 271 GLU A CA 1
ATOM 2156 C C . GLU A 1 271 ? 8.548 10.343 -7.301 1.00 93.00 271 GLU A C 1
ATOM 2158 O O . GLU A 1 271 ? 8.583 9.924 -8.455 1.00 93.00 271 GLU A O 1
ATOM 2163 N N . ASN A 1 272 ? 9.418 9.965 -6.362 1.00 94.44 272 ASN A N 1
ATOM 2164 C CA . ASN A 1 272 ? 10.479 8.997 -6.619 1.00 94.44 272 ASN A CA 1
ATOM 2165 C C . ASN A 1 272 ? 9.907 7.636 -7.027 1.00 94.44 272 ASN A C 1
ATOM 2167 O O . ASN A 1 272 ? 10.389 7.048 -7.989 1.00 94.44 272 ASN A O 1
ATOM 2171 N N . LEU A 1 273 ? 8.868 7.142 -6.341 1.00 96.38 273 LEU A N 1
ATOM 2172 C CA . LEU A 1 273 ? 8.297 5.829 -6.642 1.00 96.38 273 LEU A CA 1
ATOM 2173 C C . LEU A 1 273 ? 7.671 5.812 -8.038 1.00 96.38 273 LEU A C 1
ATOM 2175 O O . LEU A 1 273 ? 7.880 4.866 -8.788 1.00 96.38 273 LEU A O 1
ATOM 2179 N N . ARG A 1 274 ? 6.949 6.874 -8.424 1.00 95.62 274 ARG A N 1
ATOM 2180 C CA . ARG A 1 274 ? 6.395 6.984 -9.783 1.00 95.62 274 ARG A CA 1
ATOM 2181 C C . ARG A 1 274 ? 7.482 6.925 -10.849 1.00 95.62 274 ARG A C 1
ATOM 2183 O O . ARG A 1 274 ? 7.298 6.263 -11.860 1.00 95.62 274 ARG A O 1
ATOM 2190 N N . GLU A 1 275 ? 8.605 7.596 -10.623 1.00 95.75 275 GLU A N 1
ATOM 2191 C CA . GLU A 1 275 ? 9.730 7.537 -11.553 1.00 95.75 275 GLU A CA 1
ATOM 2192 C C . GLU A 1 275 ? 10.398 6.161 -11.582 1.00 95.75 275 GLU A C 1
ATOM 2194 O O . GLU A 1 275 ? 10.717 5.666 -12.658 1.00 95.75 275 GLU A O 1
ATOM 2199 N N . PHE A 1 276 ? 10.558 5.511 -10.429 1.00 97.31 276 PHE A N 1
ATOM 2200 C CA . PHE A 1 276 ? 11.081 4.148 -10.360 1.00 97.31 276 PHE A CA 1
ATOM 2201 C C . PHE A 1 276 ? 10.194 3.156 -11.129 1.00 97.31 276 PHE A C 1
ATOM 2203 O O . PHE A 1 276 ? 10.703 2.287 -11.828 1.00 97.31 276 PHE A O 1
ATOM 2210 N N . LEU A 1 277 ? 8.868 3.322 -11.077 1.00 97.88 277 LEU A N 1
ATOM 2211 C CA . LEU A 1 277 ? 7.931 2.511 -11.861 1.00 97.88 277 LEU A CA 1
ATOM 2212 C C . LEU A 1 277 ? 7.986 2.815 -13.367 1.00 97.88 277 LEU A C 1
ATOM 2214 O O . LEU A 1 277 ? 7.815 1.904 -14.171 1.00 97.88 277 LEU A O 1
ATOM 2218 N N . LEU A 1 278 ? 8.273 4.058 -13.770 1.00 97.44 278 LEU A N 1
ATOM 2219 C CA . LEU A 1 278 ? 8.545 4.369 -15.180 1.00 97.44 278 LEU A CA 1
ATOM 2220 C C . LEU A 1 278 ? 9.837 3.704 -15.654 1.00 97.44 278 LEU A C 1
ATOM 2222 O O . LEU A 1 278 ? 9.874 3.152 -16.747 1.00 97.44 278 LEU A O 1
ATOM 2226 N N . LEU A 1 279 ? 10.884 3.723 -14.827 1.00 97.81 279 LEU A N 1
ATOM 2227 C CA . LEU A 1 279 ? 12.118 3.000 -15.109 1.00 97.81 279 LEU A CA 1
ATOM 2228 C C . LEU A 1 279 ? 11.855 1.494 -15.252 1.00 97.81 279 LEU A C 1
ATOM 2230 O O . LEU A 1 279 ? 12.339 0.894 -16.205 1.00 97.81 279 LEU A O 1
ATOM 2234 N N . ASN A 1 280 ? 11.052 0.908 -14.362 1.00 98.44 280 ASN A N 1
ATOM 2235 C CA . ASN A 1 280 ? 10.620 -0.487 -14.453 1.00 98.44 280 ASN A CA 1
ATOM 2236 C C . ASN A 1 280 ? 9.956 -0.820 -15.795 1.00 98.44 280 ASN A C 1
ATOM 2238 O O . ASN A 1 280 ? 10.304 -1.815 -16.423 1.00 98.44 280 ASN A O 1
ATOM 2242 N N . GLU A 1 281 ? 9.059 0.041 -16.273 1.00 98.06 281 GLU A N 1
ATOM 2243 C CA . GLU A 1 281 ? 8.420 -0.144 -17.578 1.00 98.06 281 GLU A CA 1
ATOM 2244 C C . GLU A 1 281 ? 9.440 -0.150 -18.727 1.00 98.06 281 GLU A C 1
ATOM 2246 O O . GLU A 1 281 ? 9.350 -0.969 -19.640 1.00 98.06 281 GLU A O 1
ATOM 2251 N N . LEU A 1 282 ? 10.467 0.707 -18.673 1.00 98.12 282 LEU A N 1
ATOM 2252 C CA . LEU A 1 282 ? 11.522 0.709 -19.691 1.00 98.12 282 LEU A CA 1
ATOM 2253 C C . LEU A 1 282 ? 12.328 -0.597 -19.711 1.00 98.12 282 LEU A C 1
ATOM 2255 O O . LEU A 1 282 ? 12.744 -1.023 -20.787 1.00 98.12 282 LEU A O 1
ATOM 2259 N N . TYR A 1 283 ? 12.540 -1.236 -18.557 1.00 98.50 283 TYR A N 1
ATOM 2260 C CA . TYR A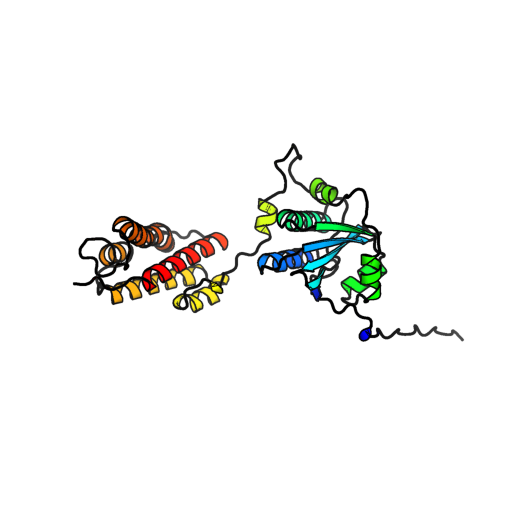 1 283 ? 13.198 -2.544 -18.480 1.00 98.50 283 TYR A CA 1
ATOM 2261 C C . TYR A 1 283 ? 12.358 -3.636 -19.157 1.00 98.50 283 TYR A C 1
ATOM 2263 O O . TYR A 1 283 ? 12.898 -4.396 -19.961 1.00 98.50 283 TYR A O 1
ATOM 2271 N N . HIS A 1 284 ? 11.041 -3.664 -18.925 1.00 97.75 284 HIS A N 1
ATOM 2272 C CA . HIS A 1 284 ? 10.125 -4.598 -19.600 1.00 97.75 284 HIS A CA 1
ATOM 2273 C C . HIS A 1 284 ? 10.067 -4.370 -21.120 1.00 97.75 284 HIS A C 1
ATOM 2275 O O . HIS A 1 284 ? 10.122 -5.317 -21.915 1.00 97.75 284 HIS A O 1
ATOM 2281 N N . LEU A 1 285 ? 10.015 -3.107 -21.556 1.00 97.12 285 LEU A N 1
ATOM 2282 C CA . LEU A 1 285 ? 10.051 -2.755 -22.979 1.00 97.12 285 LEU A CA 1
ATOM 2283 C C . LEU A 1 285 ? 11.377 -3.145 -23.637 1.00 97.12 285 LEU A C 1
ATOM 2285 O O . LEU A 1 285 ? 11.387 -3.629 -24.767 1.00 97.12 285 LEU A O 1
ATOM 2289 N N . GLU A 1 286 ? 12.493 -2.947 -22.943 1.00 97.56 286 GLU A N 1
ATOM 2290 C CA . GLU A 1 286 ? 13.811 -3.341 -23.427 1.00 97.56 286 GLU A CA 1
ATOM 2291 C C . GLU A 1 286 ? 13.923 -4.870 -23.514 1.00 97.56 286 GLU A C 1
ATOM 2293 O O . GLU A 1 286 ? 14.334 -5.386 -24.554 1.00 97.56 286 GLU A O 1
ATOM 2298 N N . ALA A 1 287 ? 13.475 -5.607 -22.494 1.00 96.69 287 ALA A N 1
ATOM 2299 C CA . ALA A 1 287 ? 13.521 -7.070 -22.470 1.00 96.69 287 ALA A CA 1
ATOM 2300 C C . ALA A 1 287 ? 12.721 -7.704 -23.619 1.00 96.69 287 ALA A C 1
ATOM 2302 O O . ALA A 1 287 ? 13.151 -8.698 -24.202 1.00 96.69 287 ALA A O 1
ATOM 2303 N N . SER A 1 288 ? 11.580 -7.107 -23.975 1.00 95.56 288 SER A N 1
ATOM 2304 C CA . SER A 1 288 ? 10.732 -7.559 -25.087 1.00 95.56 288 SER A CA 1
ATOM 2305 C C . SER A 1 288 ? 11.228 -7.135 -26.474 1.00 95.56 288 SER A C 1
ATOM 2307 O O . SER A 1 288 ? 10.697 -7.604 -27.484 1.00 95.56 288 SER A O 1
ATOM 2309 N N . ALA A 1 289 ? 12.231 -6.257 -26.560 1.00 96.12 289 ALA A N 1
ATOM 2310 C CA . ALA A 1 289 ? 12.836 -5.909 -27.836 1.00 96.12 289 ALA A CA 1
ATOM 2311 C C . ALA A 1 289 ? 13.653 -7.089 -28.387 1.00 96.12 289 ALA A C 1
ATOM 2313 O O . ALA A 1 289 ? 14.230 -7.884 -27.647 1.00 96.12 289 ALA A O 1
ATOM 2314 N N . ILE A 1 290 ? 13.769 -7.166 -29.705 1.00 94.44 290 ILE A N 1
ATOM 2315 C CA . ILE A 1 290 ? 14.563 -8.139 -30.452 1.00 94.44 290 ILE A CA 1
ATOM 2316 C C . ILE A 1 290 ? 15.552 -7.415 -31.363 1.00 94.44 290 ILE A C 1
ATOM 2318 O O . ILE A 1 290 ? 15.388 -6.231 -31.662 1.00 94.44 290 ILE A O 1
ATOM 2322 N N . GLN A 1 291 ? 16.565 -8.139 -31.835 1.00 93.69 291 GLN A N 1
ATOM 2323 C CA . GLN A 1 291 ? 17.426 -7.645 -32.908 1.00 93.69 291 GLN A CA 1
ATOM 2324 C C . GLN A 1 291 ? 16.600 -7.487 -34.189 1.00 93.69 291 GLN A C 1
ATOM 2326 O O . GLN A 1 291 ? 15.864 -8.401 -34.578 1.00 93.69 291 GLN A O 1
ATOM 2331 N N . ALA A 1 292 ? 16.715 -6.337 -34.845 1.00 87.06 292 ALA A N 1
ATOM 2332 C CA . ALA A 1 292 ? 16.162 -6.154 -36.175 1.00 87.06 292 ALA A CA 1
ATOM 2333 C C . ALA A 1 292 ? 16.845 -7.142 -37.132 1.00 87.06 292 ALA A C 1
ATOM 2335 O O . ALA A 1 292 ? 18.065 -7.304 -37.116 1.00 87.06 292 ALA A O 1
ATOM 2336 N N . LYS A 1 293 ? 16.050 -7.843 -37.947 1.00 74.38 293 LYS A N 1
ATOM 2337 C CA . LYS A 1 293 ? 16.603 -8.709 -38.992 1.00 74.38 293 LYS A CA 1
ATOM 2338 C C . LYS A 1 293 ? 17.287 -7.812 -40.022 1.00 74.38 293 LYS A C 1
ATOM 2340 O O . LYS A 1 293 ? 16.627 -6.928 -40.570 1.00 74.38 293 LYS A O 1
ATOM 2345 N N . SER A 1 294 ? 18.585 -8.031 -40.214 1.00 57.44 294 SER A N 1
ATOM 2346 C CA . SER A 1 294 ? 19.380 -7.414 -41.274 1.00 57.44 294 SER A CA 1
ATOM 2347 C C . SER A 1 294 ? 18.974 -7.894 -42.662 1.00 57.44 294 SER A C 1
ATOM 2349 O O . SER A 1 294 ? 18.485 -9.042 -42.790 1.00 57.44 294 SER A O 1
#

Secondary structure (DSSP, 8-state):
----------PPPGGGB---EEESBTTBHHHHHHHHHHHHHHT--EEEEEEEE-TTSEEEEEEEETTTEEEEEEEEEE-SSSSHHHHHHHHHHHHHHHTT-EEEEEE--HHHHHHHHTT--BHHHHHHHHHSPPPSS--HHHHHHTT-SS---SS--S-HHHHHHHS-----GGGS-GGGHHHHHTTTT-HHHHHHHHHHHHHHHHHHHHT--S--HHHHHHHHHSSTT-SEE-SS--HHHHHHHHHHHHHHIIIIIHHHHH------HHHHHHHHHHHHHHHHHHHT-EEPP-